Protein AF-A0A840W237-F1 (afdb_monomer_lite)

Radius of gyration: 17.25 Å; chains: 1; bounding box: 39×45×42 Å

Sequence (219 aa):
MRLFAAKRLLLTTDLTVSDIVCGVGYNSVGTFTSRFTRAVGMSPTQYRDPRVAELLVVVSHEYSCLPGTDEMRRARFLKPRAPGPCHTISGTLDLPEEAGASDVLVAVFPEAVPQGSPVAYEVFSATGRAEFSIADVPTGPHVVIAVAVPKSDRTRSGRMFLSSTRHPLRIARGLRTYVHLPLEEVQETDTPLAVTLADPSVTLEGKFSRSACIRQTVA

Organism: NCBI:txid179819

Structure (mmCIF, N/CA/C/O backbone):
data_AF-A0A840W237-F1
#
_entry.id   AF-A0A840W237-F1
#
loop_
_atom_site.group_PDB
_atom_site.id
_atom_site.type_symbol
_atom_site.label_atom_id
_atom_site.label_alt_id
_atom_site.label_comp_id
_atom_site.label_asym_id
_atom_site.label_entity_id
_atom_site.label_seq_id
_atom_site.pdbx_PDB_ins_code
_atom_site.Cartn_x
_atom_site.Cartn_y
_atom_site.Cartn_z
_atom_site.occupancy
_atom_site.B_iso_or_equiv
_atom_site.auth_seq_id
_atom_site.auth_comp_id
_atom_site.auth_asym_id
_atom_site.auth_atom_id
_atom_site.pdbx_PDB_model_num
ATOM 1 N N . MET A 1 1 ? -15.109 6.148 3.382 1.00 68.12 1 MET A N 1
ATOM 2 C CA . MET A 1 1 ? -15.001 7.171 4.451 1.00 68.12 1 MET A CA 1
ATOM 3 C C . MET A 1 1 ? -14.928 6.611 5.878 1.00 68.12 1 MET A C 1
ATOM 5 O O . MET A 1 1 ? -13.931 6.880 6.530 1.00 68.12 1 MET A O 1
ATOM 9 N N . ARG A 1 2 ? -15.881 5.802 6.384 1.00 84.69 2 ARG A N 1
ATOM 10 C CA . ARG A 1 2 ? -15.874 5.356 7.806 1.00 84.69 2 ARG A CA 1
ATOM 11 C C . ARG A 1 2 ? -14.602 4.616 8.261 1.00 84.69 2 ARG A C 1
ATOM 13 O O . ARG A 1 2 ? -14.046 4.952 9.299 1.00 84.69 2 ARG A O 1
ATOM 20 N N . LEU A 1 3 ? -14.127 3.628 7.493 1.00 86.44 3 LEU A N 1
ATOM 21 C CA . LEU A 1 3 ? -12.905 2.882 7.846 1.00 86.44 3 LEU A CA 1
ATOM 22 C C . LEU A 1 3 ? -11.645 3.751 7.787 1.00 86.44 3 LEU A C 1
ATOM 24 O O . LEU A 1 3 ? -10.794 3.635 8.660 1.00 86.44 3 LEU A O 1
ATOM 28 N N . PHE A 1 4 ? -11.549 4.644 6.802 1.00 84.00 4 PHE A N 1
ATOM 29 C CA . PHE A 1 4 ? -10.445 5.597 6.693 1.00 84.00 4 PHE A CA 1
ATOM 30 C C . PHE A 1 4 ? -10.376 6.511 7.927 1.00 84.00 4 PHE A C 1
ATOM 32 O O . PHE A 1 4 ? -9.328 6.620 8.558 1.00 84.00 4 PHE A 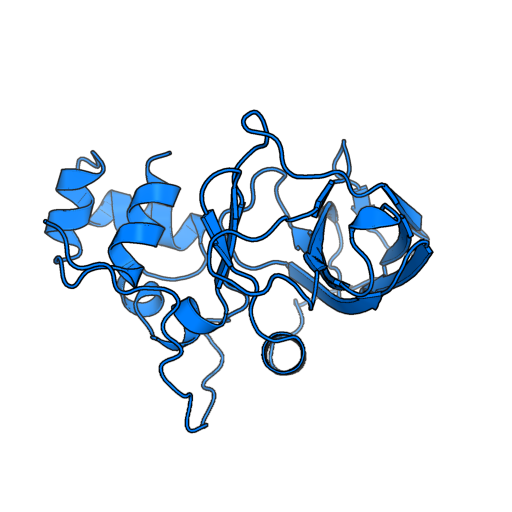O 1
ATOM 39 N N . ALA A 1 5 ? -11.514 7.083 8.338 1.00 85.94 5 ALA A N 1
ATOM 40 C CA . ALA A 1 5 ? -11.599 7.889 9.554 1.00 85.94 5 ALA A CA 1
ATOM 41 C C . ALA A 1 5 ? -11.228 7.083 10.812 1.00 85.94 5 ALA A C 1
ATOM 43 O O . ALA A 1 5 ? -10.480 7.573 11.654 1.00 85.94 5 ALA A O 1
ATOM 44 N N . ALA A 1 6 ? -11.686 5.831 10.917 1.00 91.12 6 ALA A N 1
ATOM 45 C CA . ALA A 1 6 ? -11.348 4.963 12.043 1.00 91.12 6 ALA A CA 1
ATOM 46 C C . ALA A 1 6 ? -9.844 4.648 12.115 1.00 91.12 6 ALA A C 1
ATOM 48 O O . ALA A 1 6 ? -9.262 4.760 13.189 1.00 91.12 6 ALA A O 1
ATOM 49 N N . LYS A 1 7 ? -9.200 4.309 10.986 1.00 90.88 7 LYS A N 1
ATOM 50 C CA . LYS A 1 7 ? -7.741 4.103 10.910 1.00 90.88 7 LYS A CA 1
ATOM 51 C C . LYS A 1 7 ? -6.980 5.331 11.394 1.00 90.88 7 LYS A C 1
ATOM 53 O O . LYS A 1 7 ? -6.057 5.195 12.188 1.00 90.88 7 LYS A O 1
ATOM 58 N N . ARG A 1 8 ? -7.396 6.520 10.945 1.00 87.44 8 ARG A N 1
ATOM 59 C CA . ARG A 1 8 ? -6.808 7.787 11.381 1.00 87.44 8 ARG A CA 1
ATOM 60 C C . ARG A 1 8 ? -6.925 7.942 12.896 1.00 87.44 8 ARG A C 1
ATOM 62 O O . ARG A 1 8 ? -5.905 8.058 13.555 1.00 87.44 8 ARG A O 1
ATOM 69 N N . LEU A 1 9 ? -8.138 7.857 13.449 1.00 89.88 9 LEU A N 1
ATOM 70 C CA . LEU A 1 9 ? -8.371 8.024 14.889 1.00 89.88 9 LEU A CA 1
ATOM 71 C C . LEU A 1 9 ? -7.606 7.004 15.742 1.00 89.88 9 LEU A C 1
ATOM 73 O O . LEU A 1 9 ? -7.095 7.365 16.798 1.00 89.88 9 LEU A O 1
ATOM 77 N N . LEU A 1 10 ? -7.494 5.754 15.281 1.00 91.38 10 LEU A N 1
ATOM 78 C CA . LEU A 1 10 ? -6.724 4.712 15.967 1.00 91.38 10 LEU A CA 1
ATOM 79 C C . LEU A 1 10 ? -5.231 5.037 16.064 1.00 91.38 10 LEU A C 1
ATOM 81 O O . LEU A 1 10 ? -4.592 4.596 17.012 1.00 91.38 10 LEU A O 1
ATOM 85 N N . LEU A 1 11 ? -4.686 5.783 15.104 1.00 88.56 11 LEU A N 1
ATOM 86 C CA . LEU A 1 11 ? -3.267 6.126 15.059 1.00 88.56 11 LEU A CA 1
ATOM 87 C C . LEU A 1 11 ? -2.964 7.521 15.618 1.00 88.56 11 LEU A C 1
ATOM 89 O O . LEU A 1 11 ? -1.847 7.765 16.066 1.00 88.56 11 LEU A O 1
ATOM 93 N N . THR A 1 12 ? -3.929 8.446 15.568 1.00 84.69 12 THR A N 1
ATOM 94 C CA . THR A 1 12 ? -3.742 9.855 15.955 1.00 84.69 12 THR A CA 1
ATOM 95 C C . THR A 1 12 ? -4.212 10.187 17.363 1.00 84.69 12 THR A C 1
ATOM 97 O O . THR A 1 12 ? -3.901 11.273 17.846 1.00 84.69 12 THR A O 1
ATOM 100 N N . THR A 1 13 ? -5.033 9.340 17.990 1.00 88.88 13 THR A N 1
ATOM 101 C CA . THR A 1 13 ? -5.710 9.672 19.254 1.00 88.88 13 THR A CA 1
ATOM 102 C C . THR A 1 13 ? -5.622 8.550 20.278 1.00 88.88 13 THR A C 1
ATOM 104 O O . THR A 1 13 ? -5.502 7.378 19.925 1.00 88.88 13 THR A O 1
ATOM 107 N N . ASP A 1 14 ? -5.804 8.918 21.544 1.00 88.56 14 ASP A N 1
ATOM 108 C CA . ASP A 1 14 ? -5.918 7.982 22.666 1.00 88.56 14 ASP A CA 1
ATOM 109 C C . ASP A 1 14 ? -7.379 7.595 22.983 1.00 88.56 14 ASP A C 1
ATOM 111 O O . ASP A 1 14 ? -7.640 6.955 24.002 1.00 88.56 14 ASP A O 1
ATOM 115 N N . LEU A 1 15 ? -8.344 7.959 22.120 1.00 91.62 15 LEU A N 1
ATOM 116 C CA . LEU A 1 15 ? -9.765 7.611 22.288 1.00 91.62 15 LEU A CA 1
ATOM 117 C C . LEU A 1 15 ? -9.930 6.107 22.503 1.00 91.62 15 LEU A C 1
ATOM 119 O O . LEU A 1 15 ? -9.142 5.323 21.978 1.00 91.62 15 LEU A O 1
ATOM 123 N N . THR A 1 16 ? -10.950 5.643 23.224 1.00 92.31 16 THR A N 1
ATOM 124 C CA . THR A 1 16 ? -11.181 4.192 23.314 1.00 92.31 16 THR A CA 1
ATOM 125 C C . THR A 1 16 ? -11.715 3.651 21.985 1.00 92.31 16 THR A C 1
ATOM 127 O O . THR A 1 16 ? -12.242 4.393 21.155 1.00 92.31 16 THR A O 1
ATOM 130 N N . VAL A 1 17 ? -11.588 2.340 21.742 1.00 90.25 17 VAL A N 1
ATOM 131 C CA . VAL A 1 17 ? -12.181 1.725 20.536 1.00 90.25 17 VAL A CA 1
ATOM 132 C C . VAL A 1 17 ? -13.693 1.974 20.498 1.00 90.25 17 VAL A C 1
ATOM 134 O O . VAL A 1 17 ? -14.231 2.245 19.429 1.00 90.25 17 VAL A O 1
ATOM 137 N N . SER A 1 18 ? -14.363 1.957 21.652 1.00 91.44 18 SER A N 1
ATOM 138 C CA . SER A 1 18 ? -15.790 2.270 21.773 1.00 91.44 18 SER A CA 1
ATOM 139 C C . SER A 1 18 ? -16.114 3.708 21.357 1.00 91.44 18 SER A C 1
ATOM 141 O O . SER A 1 18 ? -17.044 3.909 20.579 1.00 91.44 18 SER A O 1
ATOM 143 N N . ASP A 1 19 ? -15.321 4.694 21.788 1.00 92.19 19 ASP A N 1
ATOM 144 C CA . ASP A 1 19 ? -15.537 6.102 21.414 1.00 92.19 19 ASP A CA 1
ATOM 145 C C . ASP A 1 19 ? -15.348 6.319 19.911 1.00 92.19 19 ASP A C 1
ATOM 147 O O . ASP A 1 19 ? -16.139 7.009 19.266 1.00 92.19 19 ASP A O 1
ATOM 151 N N . ILE A 1 20 ? -14.334 5.673 19.324 1.00 92.50 20 ILE A N 1
ATOM 152 C CA . ILE A 1 20 ? -14.093 5.712 17.876 1.00 92.50 20 ILE A CA 1
ATOM 153 C C . ILE A 1 20 ? -15.280 5.109 17.122 1.00 92.50 20 ILE A C 1
ATOM 155 O O . ILE A 1 20 ? -15.747 5.699 16.150 1.00 92.50 20 ILE A O 1
ATOM 159 N N . VAL A 1 21 ? -15.789 3.956 17.565 1.00 91.94 21 VAL A N 1
ATOM 160 C CA . VAL A 1 21 ? -16.955 3.275 16.972 1.00 91.94 21 VAL A CA 1
ATOM 161 C C . VAL A 1 21 ? -18.173 4.194 16.938 1.00 91.94 21 VAL A C 1
ATOM 163 O O . VAL A 1 21 ? -18.803 4.317 15.882 1.00 91.94 21 VAL A O 1
ATOM 166 N N . CYS A 1 22 ? -18.459 4.876 18.051 1.00 88.38 22 CYS A N 1
ATOM 167 C CA . CYS A 1 22 ? -19.529 5.866 18.138 1.00 88.38 22 CYS A CA 1
ATOM 168 C C . CYS A 1 22 ? -19.278 7.050 17.191 1.00 88.38 22 CYS A C 1
ATOM 170 O O . CYS A 1 22 ? -20.160 7.412 16.414 1.00 88.38 22 CYS A O 1
ATOM 172 N N . GLY A 1 23 ? -18.063 7.607 17.191 1.00 88.19 23 GLY A N 1
ATOM 173 C CA . GLY A 1 23 ? -17.704 8.776 16.381 1.00 88.19 23 GLY A CA 1
ATOM 174 C C . GLY A 1 23 ? -17.705 8.533 14.868 1.00 88.19 23 GLY A C 1
ATOM 175 O O . GLY A 1 23 ? -18.012 9.442 14.101 1.00 88.19 23 GLY A O 1
ATOM 176 N N . VAL A 1 24 ? -17.402 7.313 14.408 1.00 91.06 24 VAL A N 1
ATOM 177 C CA . VAL A 1 24 ? -17.407 6.964 12.971 1.00 91.06 24 VAL A CA 1
ATOM 178 C C . VAL A 1 24 ? -18.729 6.347 12.486 1.00 91.06 24 VAL A C 1
ATOM 180 O O . VAL A 1 24 ? -18.862 6.020 11.300 1.00 91.06 24 VAL A O 1
ATOM 183 N N . GLY A 1 25 ? -19.717 6.203 13.377 1.00 89.12 25 GLY A N 1
ATOM 184 C CA . GLY A 1 25 ? -21.085 5.797 13.046 1.00 89.12 25 GLY A CA 1
ATOM 185 C C . GLY A 1 25 ? -21.284 4.292 12.845 1.00 89.12 25 GLY A C 1
ATOM 186 O O . GLY A 1 25 ? -21.996 3.891 11.921 1.00 89.12 25 GLY A O 1
ATOM 187 N N . TYR A 1 26 ? -20.639 3.452 13.662 1.00 87.75 26 TYR A N 1
ATOM 188 C CA . TYR A 1 26 ? -20.942 2.018 13.751 1.00 87.75 26 TYR A CA 1
ATOM 189 C C . TYR A 1 26 ? -21.884 1.731 14.927 1.00 87.75 26 TYR A C 1
ATOM 191 O O . TYR A 1 26 ? -21.725 2.279 16.009 1.00 87.75 26 TYR A O 1
ATOM 199 N N . ASN A 1 27 ? -22.824 0.800 14.737 1.00 84.31 27 ASN A N 1
ATOM 200 C CA . ASN A 1 27 ? -23.856 0.488 15.739 1.00 84.31 27 ASN A CA 1
ATOM 201 C C . ASN A 1 27 ? -23.375 -0.428 16.880 1.00 84.31 27 ASN A C 1
ATOM 203 O O . ASN A 1 27 ? -24.084 -0.611 17.863 1.00 84.31 27 ASN A O 1
ATOM 207 N N . SER A 1 28 ? -22.215 -1.075 16.738 1.00 89.94 28 SER A N 1
ATOM 208 C CA . SER A 1 28 ? -21.626 -1.903 17.796 1.00 89.94 28 SER A CA 1
ATOM 209 C C . SER A 1 28 ? -20.127 -2.109 17.595 1.00 89.94 28 SER A C 1
ATOM 211 O O . SER A 1 28 ? -19.639 -2.189 16.462 1.00 89.94 28 SER A O 1
ATOM 213 N N . VAL A 1 29 ? -19.409 -2.284 18.710 1.00 92.19 29 VAL A N 1
ATOM 214 C CA . VAL A 1 29 ? -17.969 -2.584 18.717 1.00 92.19 29 VAL A CA 1
ATOM 215 C C . VAL A 1 29 ? -17.680 -3.921 18.040 1.00 92.19 29 VAL A C 1
ATOM 217 O O . VAL A 1 29 ? -16.768 -4.003 17.229 1.00 92.19 29 VAL A O 1
ATOM 220 N N . GLY A 1 30 ? -18.481 -4.961 18.299 1.00 92.12 30 GLY A N 1
ATOM 221 C CA . GLY A 1 30 ? -18.277 -6.281 17.691 1.00 92.12 30 GLY A CA 1
ATOM 222 C C . GLY A 1 30 ? -18.365 -6.253 16.161 1.00 92.12 30 GLY A C 1
ATOM 223 O O . GLY A 1 30 ? -17.497 -6.798 15.477 1.00 92.12 30 GLY A O 1
ATOM 224 N N . THR A 1 31 ? -19.363 -5.549 15.612 1.00 90.38 31 THR A N 1
ATOM 225 C CA . THR A 1 31 ? -19.515 -5.398 14.153 1.00 90.38 31 THR A CA 1
ATOM 226 C C . THR A 1 31 ? -18.367 -4.592 13.557 1.00 90.38 31 THR A C 1
ATOM 228 O O . THR A 1 31 ? -17.832 -4.968 12.511 1.00 90.38 31 THR A O 1
ATOM 231 N N . PHE A 1 32 ? -17.971 -3.503 14.222 1.00 93.94 32 PHE A N 1
ATOM 232 C CA . PHE A 1 32 ? -16.819 -2.711 13.809 1.00 93.94 32 PHE A CA 1
ATOM 233 C C . PHE A 1 32 ? -15.541 -3.546 13.802 1.00 93.94 32 PHE A C 1
ATOM 235 O O . PHE A 1 32 ? -14.896 -3.624 12.766 1.00 93.94 32 PHE A O 1
ATOM 242 N N . THR A 1 33 ? -15.205 -4.208 14.910 1.00 93.88 33 THR A N 1
ATOM 243 C CA . THR A 1 33 ? -13.987 -5.014 15.041 1.00 93.88 33 THR A CA 1
ATOM 244 C C . THR A 1 33 ? -13.943 -6.104 13.982 1.00 93.88 33 THR A C 1
ATOM 246 O O . THR A 1 33 ? -12.941 -6.228 13.291 1.00 93.88 33 THR A O 1
ATOM 249 N N . SER A 1 34 ? -15.037 -6.844 13.773 1.00 92.75 34 SER A N 1
ATOM 250 C CA . SER A 1 34 ? -15.091 -7.877 12.733 1.00 92.75 34 SER A CA 1
ATOM 251 C C . SER A 1 34 ? -14.851 -7.301 11.331 1.00 92.75 34 SER A C 1
ATOM 253 O O . SER A 1 34 ? -14.013 -7.814 10.585 1.00 92.75 34 SER A O 1
ATOM 255 N N . ARG A 1 35 ? -15.528 -6.199 10.970 1.00 92.75 35 ARG A N 1
ATOM 256 C CA . ARG A 1 35 ? -15.339 -5.557 9.659 1.00 92.75 35 ARG A CA 1
ATOM 257 C C . ARG A 1 35 ? -13.956 -4.935 9.496 1.00 92.75 35 ARG A C 1
ATOM 259 O O . ARG A 1 35 ? -13.374 -5.061 8.424 1.00 92.75 35 ARG A O 1
ATOM 266 N N . PHE A 1 36 ? -13.445 -4.278 10.531 1.00 93.19 36 PHE A N 1
ATOM 267 C CA . PHE A 1 36 ? -12.130 -3.652 10.535 1.00 93.19 36 PHE A CA 1
ATOM 268 C C . PHE A 1 36 ? -11.046 -4.713 10.367 1.00 93.19 36 PHE A C 1
ATOM 270 O O . PHE A 1 36 ? -10.267 -4.627 9.426 1.00 93.19 36 PHE A O 1
ATOM 277 N N . THR A 1 37 ? -11.060 -5.766 11.189 1.00 93.06 37 THR A N 1
ATOM 278 C CA . THR A 1 37 ? -10.092 -6.863 11.087 1.00 93.06 37 THR A CA 1
ATOM 279 C C . THR A 1 37 ? -10.148 -7.535 9.724 1.00 93.06 37 THR A C 1
ATOM 281 O O . THR A 1 37 ? -9.104 -7.780 9.131 1.00 93.06 37 THR A O 1
ATOM 284 N N . ARG A 1 38 ? -11.346 -7.786 9.180 1.00 91.06 38 ARG A N 1
ATOM 285 C CA . ARG A 1 38 ? -11.484 -8.388 7.848 1.00 91.06 38 ARG A CA 1
ATOM 286 C C . ARG A 1 38 ? -10.910 -7.504 6.739 1.00 91.06 38 ARG A C 1
ATOM 288 O O . ARG A 1 38 ? -10.294 -8.028 5.823 1.00 91.06 38 ARG A O 1
ATOM 295 N N . ALA A 1 39 ? -11.149 -6.196 6.798 1.00 89.69 39 ALA A N 1
ATOM 296 C CA . ALA A 1 39 ? -10.724 -5.269 5.753 1.00 89.69 39 ALA A CA 1
ATOM 297 C C . ALA A 1 39 ? -9.232 -4.910 5.853 1.00 89.69 39 ALA A C 1
ATOM 299 O O . ALA A 1 39 ? -8.563 -4.746 4.840 1.00 89.69 39 ALA A O 1
ATOM 300 N N . VAL A 1 40 ? -8.713 -4.763 7.073 1.00 90.31 40 VAL A N 1
ATOM 301 C CA . VAL A 1 40 ? -7.355 -4.262 7.334 1.00 90.31 40 VAL A CA 1
ATOM 302 C C . VAL A 1 40 ? -6.350 -5.395 7.551 1.00 90.31 40 VAL A C 1
ATOM 304 O O . VAL A 1 40 ? -5.157 -5.210 7.328 1.00 90.31 40 VAL A O 1
ATOM 307 N N . GLY A 1 41 ? -6.820 -6.572 7.971 1.00 89.38 41 GLY A N 1
ATOM 308 C CA . GLY A 1 41 ? -5.984 -7.711 8.362 1.00 89.38 41 GLY A CA 1
ATOM 309 C C . GLY A 1 41 ? -5.475 -7.645 9.807 1.00 89.38 41 GLY A C 1
ATOM 310 O O . GLY A 1 41 ? -4.785 -8.556 10.249 1.00 89.38 41 GLY A O 1
ATOM 311 N N . MET A 1 42 ? -5.822 -6.595 10.559 1.00 91.38 42 MET A N 1
ATOM 312 C CA . MET A 1 42 ? -5.403 -6.372 11.947 1.00 91.38 42 MET A CA 1
ATOM 313 C C . MET A 1 42 ? -6.597 -5.962 12.804 1.00 91.38 42 MET A C 1
ATOM 315 O O . MET A 1 42 ? -7.456 -5.210 12.345 1.00 91.38 42 MET A O 1
ATOM 319 N N . SER A 1 43 ? -6.638 -6.395 14.065 1.00 92.44 43 SER A N 1
ATOM 320 C CA . SER A 1 43 ? -7.620 -5.866 15.019 1.00 92.44 43 SER A CA 1
ATOM 321 C C . SER A 1 43 ? -7.386 -4.375 15.304 1.00 92.44 43 SER A C 1
ATOM 323 O O . SER A 1 43 ? -6.249 -3.910 15.196 1.00 92.44 43 SER A O 1
ATOM 325 N N . PRO A 1 44 ? -8.413 -3.615 15.734 1.00 92.50 44 PRO A N 1
ATOM 326 C CA . PRO A 1 44 ? -8.242 -2.212 16.116 1.00 92.50 44 PRO A CA 1
ATOM 327 C C . PRO A 1 44 ? -7.136 -1.998 17.157 1.00 92.50 44 PRO A C 1
ATOM 329 O O . PRO A 1 44 ? -6.404 -1.020 17.072 1.00 92.50 44 PRO A O 1
ATOM 332 N N . THR A 1 45 ? -6.983 -2.927 18.106 1.00 90.69 45 THR A N 1
ATOM 333 C CA . THR A 1 45 ? -5.933 -2.879 19.133 1.00 90.69 45 THR A CA 1
ATOM 334 C C . THR A 1 45 ? -4.542 -3.091 18.539 1.00 90.69 45 THR A C 1
ATOM 336 O O . THR A 1 45 ? -3.644 -2.312 18.834 1.00 90.69 45 THR A O 1
ATOM 339 N N . GLN A 1 46 ? -4.361 -4.094 17.670 1.00 91.44 46 GLN A N 1
ATOM 340 C CA . GLN A 1 46 ? -3.090 -4.298 16.956 1.00 91.44 46 GLN A CA 1
ATOM 341 C C . GLN A 1 46 ? -2.750 -3.103 16.063 1.00 91.44 46 GLN A C 1
ATOM 343 O O . GLN A 1 46 ? -1.593 -2.720 15.959 1.00 91.44 46 GLN A O 1
ATOM 348 N N . TYR A 1 47 ? -3.763 -2.480 15.461 1.00 90.88 47 TYR A N 1
ATOM 349 C CA . TYR A 1 47 ? -3.579 -1.316 14.602 1.00 90.88 47 TYR A CA 1
ATOM 350 C C . TYR A 1 47 ? -3.061 -0.081 15.358 1.00 90.88 47 TYR A C 1
ATOM 352 O O . TYR A 1 47 ? -2.549 0.826 14.720 1.00 90.88 47 TYR A O 1
ATOM 360 N N . ARG A 1 48 ? -3.154 -0.032 16.697 1.00 90.38 48 ARG A N 1
ATOM 361 C CA . ARG A 1 48 ? -2.555 1.044 17.514 1.00 90.38 48 ARG A CA 1
ATOM 362 C C . ARG A 1 48 ? -1.058 0.898 17.738 1.00 90.38 48 ARG A C 1
ATOM 364 O O . ARG A 1 48 ? -0.451 1.785 18.334 1.00 90.38 48 ARG A O 1
ATOM 371 N N . ASP A 1 49 ? -0.471 -0.227 17.347 1.00 89.06 49 ASP A N 1
ATOM 372 C CA . ASP A 1 49 ? 0.956 -0.442 17.524 1.00 89.06 49 ASP A CA 1
ATOM 373 C C . ASP A 1 49 ? 1.741 0.685 16.817 1.00 89.06 49 ASP A C 1
ATOM 375 O O . ASP A 1 49 ? 1.477 0.959 15.643 1.00 89.06 49 ASP A O 1
ATOM 379 N N . PRO A 1 50 ? 2.700 1.351 17.489 1.00 85.69 50 PRO A N 1
ATOM 380 C CA . PRO A 1 50 ? 3.489 2.427 16.888 1.00 85.69 50 PRO A CA 1
ATOM 381 C C . PRO A 1 50 ? 4.136 2.055 15.546 1.00 85.69 50 PRO A C 1
ATOM 383 O O . PRO A 1 50 ? 4.242 2.903 14.663 1.00 85.69 50 PRO A O 1
ATOM 386 N N . ARG A 1 51 ? 4.479 0.777 15.344 1.00 84.19 51 ARG A N 1
ATOM 387 C CA . ARG A 1 51 ? 5.049 0.270 14.086 1.00 84.19 51 ARG A CA 1
ATOM 388 C C . ARG A 1 51 ? 4.089 0.416 12.906 1.00 84.19 51 ARG A C 1
ATOM 390 O O . ARG A 1 51 ? 4.523 0.583 11.770 1.00 84.19 51 ARG A O 1
ATOM 397 N N . VAL A 1 52 ? 2.779 0.359 13.159 1.00 88.50 52 VAL A N 1
ATOM 398 C CA . VAL A 1 52 ? 1.751 0.560 12.127 1.00 88.50 52 VAL A CA 1
ATOM 399 C C . VAL A 1 52 ? 1.767 2.002 11.641 1.00 88.50 52 VAL A C 1
ATOM 401 O O . VAL A 1 52 ? 1.661 2.217 10.436 1.00 88.50 52 VAL A O 1
ATOM 404 N N . ALA A 1 53 ? 1.927 2.968 12.553 1.00 86.00 53 ALA A N 1
ATOM 405 C CA . ALA A 1 53 ? 2.043 4.386 12.219 1.00 86.00 53 ALA A CA 1
ATOM 406 C C . ALA A 1 53 ? 3.321 4.688 11.424 1.00 86.00 53 ALA A C 1
ATOM 408 O O . ALA A 1 53 ? 3.282 5.477 10.485 1.00 86.00 53 ALA A O 1
ATOM 409 N N . GLU A 1 54 ? 4.437 4.052 11.783 1.00 86.00 54 GLU A N 1
ATOM 410 C CA . GLU A 1 54 ? 5.725 4.220 11.099 1.00 86.00 54 GLU A CA 1
ATOM 411 C C . GLU A 1 54 ? 5.720 3.634 9.687 1.00 86.00 54 GLU A C 1
ATOM 413 O O . GLU A 1 54 ? 6.310 4.206 8.780 1.00 86.00 54 GLU A O 1
ATOM 418 N N . LEU A 1 55 ? 5.010 2.523 9.480 1.00 90.56 55 LEU A N 1
ATOM 419 C CA . LEU A 1 55 ? 4.875 1.858 8.182 1.00 90.56 55 LEU A CA 1
ATOM 420 C C . LEU A 1 55 ? 3.577 2.227 7.449 1.00 90.56 55 LEU A C 1
ATOM 422 O O . LEU A 1 55 ? 3.124 1.485 6.569 1.00 90.56 55 LEU A O 1
ATOM 426 N N . LEU A 1 56 ? 2.949 3.344 7.820 1.00 89.81 56 LEU A N 1
ATOM 427 C CA . LEU A 1 56 ? 1.718 3.805 7.196 1.00 89.81 56 LEU A CA 1
ATOM 428 C C . LEU A 1 56 ? 2.018 4.516 5.875 1.00 89.81 56 LEU A C 1
ATOM 430 O O . LEU A 1 56 ? 2.788 5.469 5.826 1.00 89.81 56 LEU A O 1
ATOM 434 N N . VAL A 1 57 ? 1.345 4.079 4.818 1.00 91.00 57 VAL A N 1
ATOM 435 C CA . VAL A 1 57 ? 1.302 4.750 3.522 1.00 91.00 57 VAL A CA 1
ATOM 436 C C . VAL A 1 57 ? -0.044 5.450 3.413 1.00 91.00 57 VAL A C 1
ATOM 438 O O . VAL A 1 57 ? -1.087 4.790 3.364 1.00 91.00 57 VAL A O 1
ATOM 441 N N . VAL A 1 58 ? -0.018 6.780 3.388 1.00 87.38 58 VAL A N 1
ATOM 442 C CA . VAL A 1 58 ? -1.193 7.631 3.184 1.00 87.38 58 VAL A CA 1
ATOM 443 C C . VAL A 1 58 ? -0.979 8.474 1.943 1.00 87.38 58 VAL A C 1
ATOM 445 O O . VAL A 1 58 ? 0.022 9.179 1.846 1.00 87.38 58 VAL A O 1
ATOM 448 N N . VAL A 1 59 ? -1.935 8.411 1.023 1.00 85.69 59 VAL A N 1
ATOM 449 C CA . VAL A 1 59 ? -1.961 9.228 -0.188 1.00 85.69 59 VAL A CA 1
ATOM 450 C C . VAL A 1 59 ? -3.351 9.826 -0.326 1.00 85.69 59 VAL A C 1
ATOM 452 O O . VAL A 1 59 ? -4.342 9.109 -0.463 1.00 85.69 59 VAL A O 1
ATOM 455 N N . SER A 1 60 ? -3.417 11.145 -0.248 1.00 82.19 60 SER A N 1
ATOM 456 C CA . SER A 1 60 ? -4.595 11.961 -0.520 1.00 82.19 60 SER A CA 1
ATOM 457 C C . SER A 1 60 ? -4.132 13.372 -0.866 1.00 82.19 60 SER A C 1
ATOM 459 O O . SER A 1 60 ? -2.995 13.730 -0.568 1.00 82.19 60 SER A O 1
ATOM 461 N N . HIS A 1 61 ? -5.021 14.172 -1.445 1.00 77.75 61 HIS A N 1
ATOM 462 C CA . HIS A 1 61 ? -4.732 15.568 -1.766 1.00 77.75 61 HIS A CA 1
ATOM 463 C C . HIS A 1 61 ? -4.321 16.406 -0.535 1.00 77.75 61 HIS A C 1
ATOM 465 O O . HIS A 1 61 ? -3.473 17.282 -0.636 1.00 77.75 61 HIS A O 1
ATOM 471 N N . GLU A 1 62 ? -4.886 16.123 0.644 1.00 73.94 62 GLU A N 1
ATOM 472 C CA . GLU A 1 62 ? -4.638 16.905 1.870 1.00 73.94 62 GLU A CA 1
ATOM 473 C C . GLU A 1 62 ? -3.557 16.308 2.782 1.00 73.94 62 GLU A C 1
ATOM 475 O O . GLU A 1 62 ? -2.948 17.011 3.587 1.00 73.94 62 GLU A O 1
ATOM 480 N N . TYR A 1 63 ? -3.353 14.992 2.705 1.00 73.75 63 TYR A N 1
ATOM 481 C CA . TYR A 1 63 ? -2.472 14.258 3.607 1.00 73.75 63 TYR A CA 1
ATOM 482 C C . TYR A 1 63 ? -1.654 13.237 2.849 1.00 73.75 63 TYR A C 1
ATOM 484 O O . TYR A 1 63 ? -2.187 12.407 2.105 1.00 73.75 63 TYR A O 1
ATOM 492 N N . SER A 1 64 ? -0.361 13.255 3.127 1.00 77.75 64 SER A N 1
ATOM 493 C CA . SER A 1 64 ? 0.602 12.458 2.406 1.00 77.75 64 SER A CA 1
ATOM 494 C C . SER A 1 64 ? 1.684 11.982 3.397 1.00 77.75 64 SER A C 1
ATOM 496 O O . SER A 1 64 ? 2.242 12.762 4.168 1.00 77.75 64 SER A O 1
ATOM 498 N N . CYS A 1 65 ? 1.911 10.667 3.486 1.00 79.94 65 CYS A N 1
ATOM 499 C CA . CYS A 1 65 ? 2.947 10.066 4.341 1.00 79.94 65 CYS A CA 1
ATOM 500 C C . CYS A 1 65 ? 3.417 8.774 3.659 1.00 79.94 65 CYS A C 1
ATOM 502 O O . CYS A 1 65 ? 2.616 7.874 3.406 1.00 79.94 65 CYS A O 1
ATOM 504 N N . LEU A 1 66 ? 4.707 8.699 3.329 1.00 87.06 66 LEU A N 1
ATOM 505 C CA . LEU A 1 66 ? 5.367 7.479 2.869 1.00 87.06 66 LEU A CA 1
ATOM 506 C C . LEU A 1 66 ? 6.527 7.184 3.831 1.00 87.06 66 LEU A C 1
ATOM 508 O O . LEU A 1 66 ? 7.327 8.094 4.077 1.00 87.06 66 LEU A O 1
ATOM 512 N N . PRO A 1 67 ? 6.645 5.956 4.366 1.00 88.00 67 PRO A N 1
ATOM 513 C CA . PRO A 1 67 ? 7.745 5.598 5.255 1.00 88.00 67 PRO A CA 1
ATOM 514 C C . PRO A 1 67 ? 9.114 5.726 4.573 1.00 88.00 67 PRO A C 1
ATOM 516 O O . PRO A 1 67 ? 9.218 5.842 3.348 1.00 88.00 67 PRO A O 1
ATOM 519 N N . GLY A 1 68 ? 10.196 5.674 5.351 1.00 86.44 68 GLY A N 1
ATOM 520 C CA . GLY A 1 68 ? 11.540 5.676 4.779 1.00 86.44 68 GLY A CA 1
ATOM 521 C C . GLY A 1 68 ? 11.777 4.449 3.890 1.00 86.44 68 GLY A C 1
ATOM 522 O O . GLY A 1 68 ? 11.359 3.340 4.223 1.00 86.44 68 GLY A O 1
ATOM 523 N N . THR A 1 69 ? 12.499 4.614 2.777 1.00 89.25 69 THR A N 1
ATOM 524 C CA . THR A 1 69 ? 12.807 3.514 1.841 1.00 89.25 69 THR A CA 1
ATOM 525 C C . THR A 1 69 ? 13.419 2.299 2.542 1.00 89.25 69 THR A C 1
ATOM 527 O O . THR A 1 69 ? 13.018 1.167 2.271 1.00 89.25 69 THR A O 1
ATOM 530 N N . ASP A 1 70 ? 14.327 2.514 3.495 1.00 89.19 70 ASP A N 1
ATOM 531 C CA . ASP A 1 70 ? 14.954 1.430 4.258 1.00 89.19 70 ASP A CA 1
ATOM 532 C C . ASP A 1 70 ? 13.974 0.716 5.197 1.00 89.19 70 ASP A C 1
ATOM 534 O O . ASP A 1 70 ? 14.027 -0.507 5.328 1.00 89.19 70 ASP A O 1
ATOM 538 N N . GLU A 1 71 ? 13.053 1.448 5.824 1.00 89.56 71 GLU A N 1
ATOM 539 C CA . GLU A 1 71 ? 12.019 0.885 6.702 1.00 89.56 71 GLU A CA 1
ATOM 540 C C . GLU A 1 71 ? 11.051 0.019 5.896 1.00 89.56 71 GLU A C 1
ATOM 542 O O . GLU A 1 71 ? 10.795 -1.130 6.263 1.00 89.56 71 GLU A O 1
ATOM 547 N N . MET A 1 72 ? 10.592 0.518 4.743 1.00 92.00 72 MET A N 1
ATOM 548 C CA . MET A 1 72 ? 9.718 -0.245 3.854 1.00 92.00 72 MET A CA 1
ATOM 549 C C . MET A 1 72 ? 10.414 -1.493 3.301 1.00 92.00 72 MET A C 1
ATOM 551 O O . MET A 1 72 ? 9.793 -2.557 3.228 1.00 92.00 72 MET A O 1
ATOM 555 N N . ARG A 1 73 ? 11.702 -1.395 2.935 1.00 93.06 73 ARG A N 1
ATOM 556 C CA . ARG A 1 73 ? 12.504 -2.551 2.502 1.00 93.06 73 ARG A CA 1
ATOM 557 C C . ARG A 1 73 ? 12.627 -3.586 3.616 1.00 93.06 73 ARG A C 1
ATOM 559 O O . ARG A 1 73 ? 12.396 -4.763 3.360 1.00 93.06 73 ARG A O 1
ATOM 566 N N . ARG A 1 74 ? 12.937 -3.172 4.848 1.00 91.25 74 ARG A N 1
ATOM 567 C CA 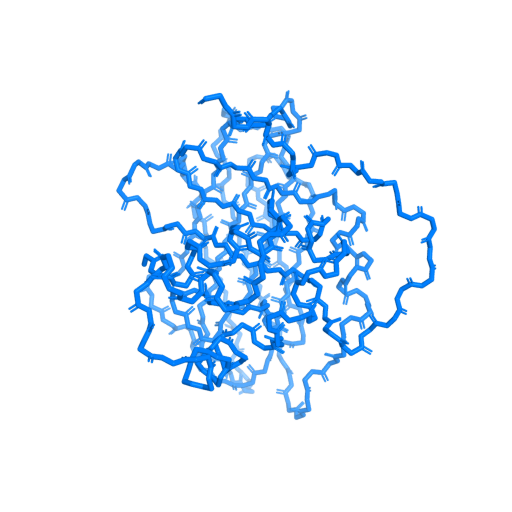. ARG A 1 74 ? 13.002 -4.081 6.008 1.00 91.25 74 ARG A CA 1
ATOM 568 C C . ARG A 1 74 ? 11.664 -4.771 6.261 1.00 91.25 74 ARG A C 1
ATOM 570 O O . ARG A 1 74 ? 11.641 -5.989 6.405 1.00 91.25 74 ARG A O 1
ATOM 577 N N . ALA A 1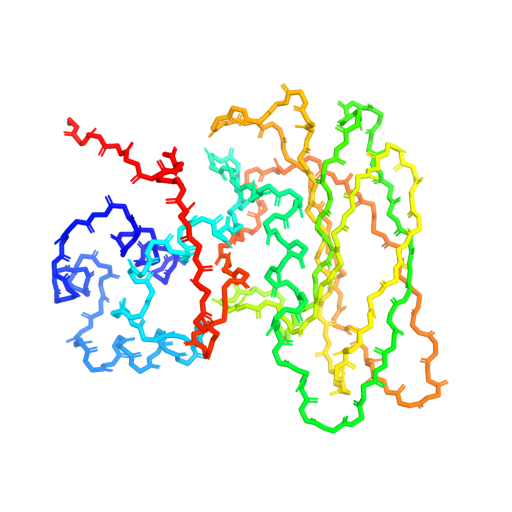 75 ? 10.562 -4.020 6.252 1.00 90.38 75 ALA A N 1
ATOM 578 C CA . ALA A 1 75 ? 9.221 -4.580 6.404 1.00 90.38 75 ALA A CA 1
ATOM 579 C C . ALA A 1 75 ? 8.909 -5.620 5.314 1.00 90.38 75 ALA A C 1
ATOM 581 O O . ALA A 1 75 ? 8.339 -6.669 5.607 1.00 90.38 75 ALA A O 1
ATOM 582 N N . ARG A 1 76 ? 9.372 -5.385 4.079 1.00 92.19 76 ARG A N 1
ATOM 583 C CA . ARG A 1 76 ? 9.185 -6.309 2.954 1.00 92.19 76 ARG A CA 1
ATOM 584 C C . ARG A 1 76 ? 9.929 -7.616 3.184 1.00 92.19 76 ARG A C 1
ATOM 586 O O . ARG A 1 76 ? 9.350 -8.676 2.991 1.00 92.19 76 ARG A O 1
ATOM 593 N N . PHE A 1 77 ? 11.198 -7.537 3.592 1.00 87.81 77 PHE A N 1
ATOM 594 C CA . PHE A 1 77 ? 12.031 -8.717 3.845 1.00 87.81 77 PHE A CA 1
ATOM 595 C C . PHE A 1 77 ? 11.465 -9.621 4.941 1.00 87.81 77 PHE A C 1
ATOM 597 O O . PHE A 1 77 ? 11.705 -10.824 4.923 1.00 87.81 77 PHE A O 1
ATOM 604 N N . LEU A 1 78 ? 10.726 -9.048 5.889 1.00 86.88 78 LEU A N 1
ATOM 605 C CA . LEU A 1 78 ? 10.128 -9.786 6.997 1.00 86.88 78 LEU A CA 1
ATOM 606 C C . LEU A 1 78 ? 8.715 -10.280 6.706 1.00 86.88 78 LEU A C 1
ATOM 608 O O . LEU A 1 78 ? 8.193 -11.094 7.468 1.00 86.88 78 LEU A O 1
ATOM 612 N N . LYS A 1 79 ? 8.087 -9.795 5.631 1.00 84.88 79 LYS A N 1
ATOM 613 C CA . LYS A 1 79 ? 6.738 -10.201 5.260 1.00 84.88 79 LYS A CA 1
ATOM 614 C C . LYS A 1 79 ? 6.739 -11.701 4.936 1.00 84.88 79 LYS A C 1
ATOM 616 O O . LYS A 1 79 ? 7.478 -12.128 4.045 1.00 84.88 79 LYS A O 1
ATOM 621 N N . PRO A 1 80 ? 5.909 -12.512 5.609 1.00 82.12 80 PRO A N 1
ATOM 622 C CA . PRO A 1 80 ? 5.780 -13.917 5.268 1.00 82.12 80 PRO A CA 1
ATOM 623 C C . PRO A 1 80 ? 5.288 -14.076 3.831 1.00 82.12 80 PRO A C 1
ATOM 625 O O . PRO A 1 80 ? 4.361 -13.394 3.386 1.00 82.12 80 PRO A O 1
ATOM 628 N N . ARG A 1 81 ? 5.893 -15.012 3.102 1.00 80.69 81 ARG A N 1
ATOM 629 C CA . ARG A 1 81 ? 5.446 -15.344 1.753 1.00 80.69 81 ARG A CA 1
ATOM 630 C C . ARG A 1 81 ? 4.065 -15.995 1.807 1.00 80.69 81 ARG A C 1
ATOM 632 O O . ARG A 1 81 ? 3.820 -16.887 2.620 1.00 80.69 81 ARG A O 1
ATOM 639 N N . ALA A 1 82 ? 3.182 -15.582 0.899 1.00 79.75 82 ALA A N 1
ATOM 640 C CA . ALA A 1 82 ? 1.875 -16.206 0.756 1.00 79.75 82 ALA A CA 1
ATOM 641 C C . ALA A 1 82 ? 2.022 -17.705 0.410 1.00 79.75 82 ALA A C 1
ATOM 643 O O . ALA A 1 82 ? 2.850 -18.061 -0.435 1.00 79.75 82 ALA A O 1
ATOM 644 N N . PRO A 1 83 ? 1.227 -18.597 1.025 1.00 80.69 83 PRO A N 1
ATOM 645 C CA . PRO A 1 83 ? 1.250 -20.010 0.679 1.00 80.69 83 PRO A CA 1
ATOM 646 C C . PRO A 1 83 ? 0.753 -20.234 -0.758 1.00 80.69 83 PRO A C 1
ATOM 648 O O . PRO A 1 83 ? -0.213 -19.615 -1.203 1.00 80.69 83 PRO A O 1
ATOM 651 N N . GLY A 1 84 ? 1.394 -21.162 -1.473 1.00 86.06 84 GLY A N 1
ATOM 652 C CA . GLY A 1 84 ? 1.020 -21.562 -2.833 1.00 86.06 84 GLY A CA 1
ATOM 653 C C . GLY A 1 84 ? 1.923 -21.000 -3.944 1.00 86.06 84 GLY A C 1
ATOM 654 O O . GLY A 1 84 ? 3.006 -20.476 -3.676 1.00 86.06 84 GLY A O 1
ATOM 655 N N . PRO A 1 85 ? 1.524 -21.160 -5.221 1.00 87.50 85 PRO A N 1
ATOM 656 C CA . PRO A 1 85 ? 2.299 -20.678 -6.360 1.00 87.50 85 PRO A CA 1
ATOM 657 C C . PRO A 1 85 ? 2.360 -19.148 -6.395 1.00 87.50 85 PRO A C 1
ATOM 659 O O . PRO A 1 85 ? 1.321 -18.484 -6.467 1.00 87.50 85 PRO A O 1
ATOM 662 N N . CYS A 1 86 ? 3.581 -18.613 -6.424 1.00 89.06 86 CYS A N 1
ATOM 663 C CA . CYS A 1 86 ? 3.834 -17.186 -6.591 1.00 89.06 86 CYS A CA 1
ATOM 664 C C . CYS A 1 86 ? 4.529 -16.906 -7.922 1.00 89.06 86 CYS A C 1
ATOM 666 O O . CYS A 1 86 ? 5.256 -17.753 -8.445 1.00 89.06 86 CYS A O 1
ATOM 668 N N . HIS A 1 87 ? 4.319 -15.698 -8.429 1.00 93.31 87 HIS A N 1
ATOM 669 C CA . HIS A 1 87 ? 4.805 -15.226 -9.717 1.00 93.31 87 HIS A CA 1
ATOM 670 C C . HIS A 1 87 ? 5.460 -13.857 -9.563 1.00 93.31 87 HIS A C 1
ATOM 672 O O . HIS A 1 87 ? 5.354 -13.208 -8.519 1.00 93.31 87 HIS A O 1
ATOM 678 N N . THR A 1 88 ? 6.118 -13.426 -10.631 1.00 93.75 88 THR A N 1
ATOM 679 C CA . THR A 1 88 ? 6.761 -12.119 -10.712 1.00 93.75 88 THR A CA 1
ATOM 680 C C . THR A 1 88 ? 5.986 -11.231 -11.676 1.00 93.75 88 THR A C 1
ATOM 682 O O . THR A 1 88 ? 5.693 -11.648 -12.797 1.00 93.75 88 THR A O 1
ATOM 685 N N . ILE A 1 89 ? 5.667 -10.011 -11.246 1.00 94.88 89 ILE A N 1
ATOM 686 C CA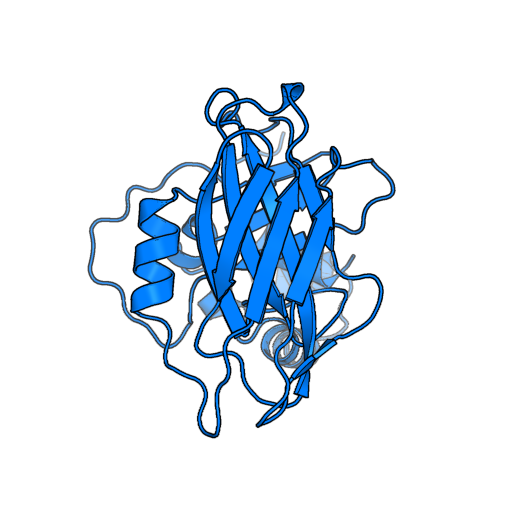 . ILE A 1 89 ? 5.167 -8.945 -12.121 1.00 94.88 89 ILE A CA 1
ATOM 687 C C . ILE A 1 89 ? 6.344 -8.044 -12.461 1.00 94.88 89 ILE A C 1
ATOM 689 O O . ILE A 1 89 ? 7.060 -7.615 -11.560 1.00 94.88 89 ILE A O 1
ATOM 693 N N . SER A 1 90 ? 6.518 -7.723 -13.736 1.00 95.88 90 SER A N 1
ATOM 694 C CA . SER A 1 90 ? 7.492 -6.724 -14.174 1.00 95.88 90 SER A CA 1
ATOM 695 C C . SER A 1 90 ? 6.776 -5.538 -14.797 1.00 95.88 90 SER A C 1
ATOM 697 O O . SER A 1 90 ? 5.605 -5.624 -15.171 1.00 95.88 90 SER A O 1
ATOM 699 N N . GLY A 1 91 ? 7.459 -4.413 -14.907 1.00 96.38 91 GLY A N 1
ATOM 700 C CA . GLY A 1 91 ? 6.855 -3.254 -15.525 1.00 96.38 91 GLY A CA 1
ATOM 701 C C . GLY A 1 91 ? 7.779 -2.066 -15.614 1.00 96.38 91 GLY A C 1
ATOM 702 O O . GLY A 1 91 ? 8.930 -2.106 -15.185 1.00 96.38 91 GLY A O 1
ATOM 703 N N . THR A 1 92 ? 7.225 -1.006 -16.173 1.00 97.75 92 THR A N 1
ATOM 704 C CA . THR A 1 92 ? 7.815 0.324 -16.203 1.00 97.75 92 THR A CA 1
ATOM 705 C C . THR A 1 92 ? 6.900 1.301 -15.511 1.00 97.75 92 THR A C 1
ATOM 707 O O . THR A 1 92 ? 5.675 1.167 -15.530 1.00 97.75 92 THR A O 1
ATOM 710 N N . LEU A 1 93 ? 7.511 2.306 -14.913 1.00 97.31 93 LEU A N 1
ATOM 711 C CA . LEU A 1 93 ? 6.817 3.486 -14.452 1.00 97.31 93 LEU A CA 1
ATOM 712 C C . LEU A 1 93 ? 7.458 4.724 -15.055 1.00 97.31 93 LEU A C 1
ATOM 714 O O . LEU A 1 93 ? 8.667 4.735 -15.296 1.00 97.31 93 LEU A O 1
ATOM 718 N N . ASP A 1 94 ? 6.642 5.747 -15.267 1.00 97.31 94 ASP A N 1
ATOM 719 C CA . ASP A 1 94 ? 7.079 7.054 -15.744 1.00 97.31 94 ASP A CA 1
ATOM 720 C C . ASP A 1 94 ? 6.776 8.095 -14.669 1.00 97.31 94 ASP A C 1
ATOM 722 O O . ASP A 1 94 ? 5.611 8.356 -14.373 1.00 97.31 94 ASP A O 1
ATOM 726 N N . LEU A 1 95 ? 7.827 8.660 -14.071 1.00 95.69 95 LEU A N 1
ATOM 727 C CA . LEU A 1 95 ? 7.720 9.835 -13.209 1.00 95.69 95 LEU A CA 1
ATOM 728 C C . LEU A 1 95 ? 7.792 11.109 -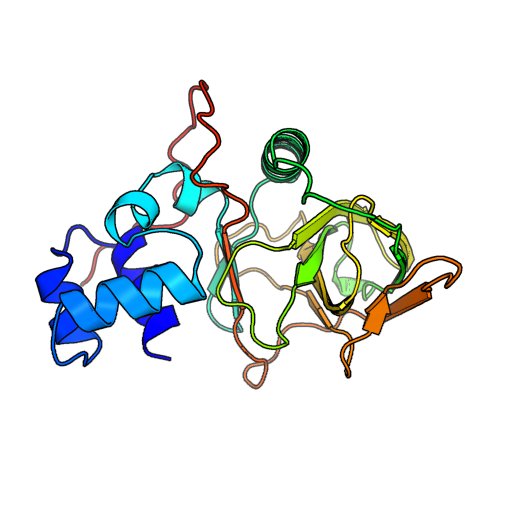14.057 1.00 95.69 95 LEU A C 1
ATOM 730 O O . LEU A 1 95 ? 8.665 11.195 -14.928 1.00 95.69 95 LEU A O 1
ATOM 734 N N . PRO A 1 96 ? 6.951 12.117 -13.780 1.00 93.88 96 PRO A N 1
ATOM 735 C CA . PRO A 1 96 ? 7.101 13.425 -14.400 1.00 93.88 96 PRO A CA 1
ATOM 736 C C . PRO A 1 96 ? 8.424 14.058 -13.952 1.00 93.88 96 PRO A C 1
ATOM 738 O O . PRO A 1 96 ? 8.875 13.843 -12.826 1.00 93.88 96 PRO A O 1
ATOM 741 N N . GLU A 1 97 ? 9.054 14.851 -14.823 1.00 90.00 97 GLU A N 1
ATOM 742 C CA . GLU A 1 97 ? 10.358 15.478 -14.537 1.00 90.00 97 GLU A CA 1
ATOM 743 C C . GLU A 1 97 ? 10.333 16.314 -13.249 1.00 90.00 97 GLU A C 1
ATOM 745 O O . GLU A 1 97 ? 11.297 16.335 -12.483 1.00 90.00 97 GLU A O 1
ATOM 750 N N . GLU A 1 98 ? 9.186 16.932 -12.972 1.00 88.56 98 GLU A N 1
ATOM 751 C CA . GLU A 1 98 ? 8.913 17.748 -11.792 1.00 88.56 98 GLU A CA 1
ATOM 752 C C . GLU A 1 98 ? 9.040 16.986 -10.466 1.00 88.56 98 GLU A C 1
ATOM 754 O O . GLU A 1 98 ? 9.294 17.595 -9.427 1.00 88.56 98 GLU A O 1
ATOM 759 N N . ALA A 1 99 ? 8.871 15.660 -10.488 1.00 89.12 99 ALA A N 1
ATOM 760 C CA . ALA A 1 99 ? 9.012 14.816 -9.306 1.00 89.12 99 ALA A CA 1
ATOM 761 C C . ALA A 1 99 ? 10.477 14.695 -8.850 1.00 89.12 99 ALA A C 1
ATOM 763 O O . ALA A 1 99 ? 10.745 14.327 -7.703 1.00 89.12 99 ALA A O 1
ATOM 764 N N . GLY A 1 100 ? 11.437 14.972 -9.742 1.00 91.19 100 GLY A N 1
ATOM 765 C CA . GLY A 1 100 ? 12.860 14.790 -9.479 1.00 91.19 100 GLY A CA 1
ATOM 766 C C . GLY A 1 100 ? 13.190 13.380 -8.974 1.00 91.19 100 GLY A C 1
ATOM 767 O O . GLY A 1 100 ? 12.560 12.391 -9.352 1.00 91.19 100 GLY A O 1
ATOM 768 N N . ALA A 1 101 ? 14.192 13.280 -8.096 1.00 92.19 101 ALA A N 1
ATOM 769 C CA . ALA A 1 101 ? 14.511 12.023 -7.429 1.00 92.19 101 ALA A CA 1
ATOM 770 C C . ALA A 1 101 ? 13.443 11.697 -6.375 1.00 92.19 101 ALA A C 1
ATOM 772 O O . ALA A 1 101 ? 13.349 12.372 -5.347 1.00 92.19 101 ALA A O 1
ATOM 773 N N . SER A 1 102 ? 12.684 10.631 -6.608 1.00 92.56 102 SER A N 1
ATOM 774 C CA . SER A 1 102 ? 11.578 10.205 -5.750 1.00 92.56 102 SER A CA 1
ATOM 775 C C . SER A 1 102 ? 11.836 8.842 -5.123 1.00 92.56 102 SER A C 1
ATOM 777 O O . SER A 1 102 ? 12.484 7.980 -5.718 1.00 92.56 102 SER A O 1
ATOM 779 N N . ASP A 1 103 ? 11.316 8.641 -3.916 1.00 93.25 103 ASP A N 1
ATOM 780 C CA . ASP A 1 103 ? 11.142 7.308 -3.351 1.00 93.25 103 ASP A CA 1
ATOM 781 C C . ASP A 1 103 ? 9.813 6.734 -3.828 1.00 93.25 103 ASP A C 1
ATOM 783 O O . ASP A 1 103 ? 8.770 7.376 -3.720 1.00 93.25 103 ASP A O 1
ATOM 787 N N . VAL A 1 104 ? 9.876 5.531 -4.385 1.00 95.38 104 VAL A N 1
ATOM 788 C CA . VAL A 1 104 ? 8.780 4.864 -5.073 1.00 95.38 104 VAL A CA 1
ATOM 789 C C . VAL A 1 104 ? 8.441 3.568 -4.358 1.00 95.38 104 VAL A C 1
ATOM 791 O O . VAL A 1 104 ? 9.315 2.750 -4.067 1.00 95.38 104 VAL A O 1
ATOM 794 N N . LEU A 1 105 ? 7.150 3.369 -4.128 1.00 96.88 105 LEU A N 1
ATOM 795 C CA . LEU A 1 105 ? 6.544 2.121 -3.698 1.00 96.88 105 LEU A CA 1
ATOM 796 C C . LEU A 1 105 ? 5.642 1.622 -4.827 1.00 96.88 105 LEU A C 1
ATOM 798 O O . LEU A 1 105 ? 4.674 2.291 -5.173 1.00 96.88 105 LEU A O 1
ATOM 802 N N . VAL A 1 106 ? 5.911 0.430 -5.358 1.00 97.50 106 VAL A N 1
ATOM 803 C CA . VAL A 1 106 ? 4.985 -0.260 -6.266 1.00 97.50 106 VAL A CA 1
ATOM 804 C C . VAL A 1 106 ? 4.422 -1.468 -5.540 1.00 97.50 106 VAL A C 1
ATOM 806 O O . VAL A 1 106 ? 5.159 -2.375 -5.162 1.00 97.50 106 VAL A O 1
ATOM 809 N N . ALA A 1 107 ? 3.114 -1.472 -5.318 1.00 96.56 107 ALA A N 1
ATOM 810 C CA . ALA A 1 107 ? 2.442 -2.408 -4.437 1.00 96.56 107 ALA A CA 1
ATOM 811 C C . ALA A 1 107 ? 1.282 -3.118 -5.141 1.00 96.56 107 ALA A C 1
ATOM 813 O O . ALA A 1 107 ? 0.543 -2.532 -5.931 1.00 96.56 107 ALA A O 1
ATOM 814 N N . VAL A 1 108 ? 1.131 -4.405 -4.840 1.00 95.81 108 VAL A N 1
ATOM 815 C CA . VAL A 1 108 ? 0.105 -5.283 -5.399 1.00 95.81 108 VAL A CA 1
ATOM 816 C C . VAL A 1 108 ? -0.968 -5.520 -4.349 1.00 95.81 108 VAL A C 1
ATOM 818 O O . VAL A 1 108 ? -0.669 -5.938 -3.232 1.00 95.81 108 VAL A O 1
ATOM 821 N N . PHE A 1 109 ? -2.223 -5.297 -4.718 1.00 94.38 109 PHE A N 1
ATOM 822 C CA . PHE A 1 109 ? -3.384 -5.426 -3.847 1.00 94.38 109 PHE A CA 1
ATOM 823 C C . PHE A 1 109 ? -4.410 -6.404 -4.428 1.00 94.38 109 PHE A C 1
ATOM 825 O O . PHE A 1 109 ? -4.508 -6.541 -5.649 1.00 94.38 109 PHE A O 1
ATOM 832 N N . PRO A 1 110 ? -5.209 -7.068 -3.576 1.00 91.38 110 PRO A N 1
ATOM 833 C CA . PRO A 1 110 ? -6.287 -7.935 -4.044 1.00 91.38 110 PRO A CA 1
ATOM 834 C C . PRO A 1 110 ? -7.525 -7.142 -4.502 1.00 91.38 110 PRO A C 1
ATOM 836 O O . PRO A 1 110 ? -8.389 -7.689 -5.181 1.00 91.38 110 PRO A O 1
ATOM 839 N N . GLU A 1 111 ? -7.623 -5.856 -4.144 1.00 89.38 111 GLU A N 1
ATOM 840 C CA . GLU A 1 111 ? -8.784 -4.992 -4.393 1.00 89.38 111 GLU A CA 1
ATOM 841 C C . GLU A 1 111 ? -8.347 -3.633 -4.957 1.00 89.38 111 GLU A C 1
ATOM 843 O O . GLU A 1 111 ? -7.263 -3.147 -4.639 1.00 89.38 111 GLU A O 1
ATOM 848 N N . ALA A 1 112 ? -9.218 -2.987 -5.740 1.00 85.56 112 ALA A N 1
ATOM 849 C CA . ALA A 1 112 ? -8.957 -1.666 -6.325 1.00 85.56 112 ALA A CA 1
ATOM 850 C C . ALA A 1 112 ? -8.974 -0.514 -5.308 1.00 85.56 112 ALA A C 1
ATOM 852 O O . ALA A 1 112 ? -8.376 0.525 -5.560 1.00 85.56 112 ALA A O 1
ATOM 853 N N . VAL A 1 113 ? -9.642 -0.696 -4.163 1.00 87.94 113 VAL A N 1
ATOM 854 C CA . VAL A 1 113 ? -9.666 0.278 -3.061 1.00 87.94 113 VAL A CA 1
ATOM 855 C C . VAL A 1 113 ? -9.043 -0.374 -1.827 1.00 87.94 113 VAL A C 1
ATOM 857 O O . VAL A 1 113 ? -9.771 -0.891 -0.972 1.00 87.94 113 VAL A O 1
ATOM 860 N N . PRO A 1 114 ? -7.704 -0.392 -1.720 1.00 90.12 114 PRO A N 1
ATOM 861 C CA . PRO A 1 114 ? -7.023 -1.152 -0.688 1.00 90.12 114 PRO A CA 1
ATOM 862 C C . PRO A 1 114 ? -7.426 -0.741 0.724 1.00 90.12 114 PRO A C 1
ATOM 864 O O . PRO A 1 114 ? -7.360 0.430 1.104 1.00 90.12 114 PRO A O 1
ATOM 867 N N . GLN A 1 115 ? -7.813 -1.729 1.527 1.00 88.38 115 GLN A N 1
ATOM 868 C CA . GLN A 1 115 ? -8.061 -1.543 2.956 1.00 88.38 115 GLN A CA 1
ATOM 869 C C . GLN A 1 115 ? -6.985 -2.184 3.836 1.00 88.38 115 GLN A C 1
ATOM 871 O O . GLN A 1 115 ? -6.813 -1.745 4.973 1.00 88.38 115 GLN A O 1
ATOM 876 N N . GLY A 1 116 ? -6.243 -3.159 3.321 1.00 88.31 116 GLY A N 1
ATOM 877 C CA . GLY A 1 116 ? -5.213 -3.887 4.055 1.00 88.31 116 GLY A CA 1
ATOM 878 C C . GLY A 1 116 ? -3.818 -3.717 3.465 1.00 88.31 116 GLY A C 1
ATOM 879 O O . GLY A 1 116 ? -3.610 -2.983 2.498 1.00 88.31 116 GLY A O 1
ATOM 880 N N . SER A 1 117 ? -2.864 -4.414 4.076 1.00 90.19 117 SER A N 1
ATOM 881 C CA . SER A 1 117 ? -1.481 -4.481 3.600 1.00 90.19 117 SER A CA 1
ATOM 882 C C . SER A 1 117 ? -1.413 -5.046 2.173 1.00 90.19 117 SER A C 1
ATOM 884 O O . SER A 1 117 ? -2.175 -5.965 1.849 1.00 90.19 117 SER A O 1
ATOM 886 N N . PRO A 1 118 ? -0.510 -4.543 1.311 1.00 94.00 118 PRO A N 1
ATOM 887 C CA . PRO A 1 118 ? -0.298 -5.126 -0.008 1.00 94.00 118 PRO A CA 1
ATOM 888 C C . PRO A 1 118 ? 0.150 -6.579 0.091 1.00 94.00 118 PRO A C 1
ATOM 890 O O . PRO A 1 118 ? 0.860 -6.962 1.019 1.00 94.00 118 PRO A O 1
ATOM 893 N N . VAL A 1 119 ? -0.221 -7.384 -0.898 1.00 92.56 119 VAL A N 1
ATOM 894 C CA . VAL A 1 119 ? 0.135 -8.807 -0.966 1.00 92.56 119 VAL A CA 1
ATOM 895 C C . VAL A 1 119 ? 1.627 -8.982 -1.241 1.00 92.56 119 VAL A C 1
ATOM 897 O O . VAL A 1 119 ? 2.278 -9.827 -0.637 1.00 92.56 119 VAL A O 1
ATOM 900 N N . ALA A 1 120 ? 2.169 -8.128 -2.104 1.00 93.75 120 ALA A N 1
ATOM 901 C CA . ALA A 1 120 ? 3.587 -8.002 -2.399 1.00 93.75 120 ALA A CA 1
ATOM 902 C C . ALA A 1 120 ? 3.868 -6.563 -2.837 1.00 93.75 120 ALA A C 1
ATOM 904 O O . ALA A 1 120 ? 2.966 -5.869 -3.311 1.00 93.75 120 ALA A O 1
ATOM 905 N N . TYR A 1 121 ? 5.100 -6.101 -2.678 1.00 96.44 121 TYR A N 1
ATOM 906 C CA . TYR A 1 121 ? 5.500 -4.774 -3.129 1.00 96.44 121 TYR A CA 1
ATOM 907 C C . TYR A 1 121 ? 7.008 -4.708 -3.361 1.00 96.44 121 TYR A C 1
ATOM 909 O O . TYR A 1 121 ? 7.759 -5.527 -2.833 1.00 96.44 121 TYR A O 1
ATOM 917 N N . GLU A 1 122 ? 7.440 -3.722 -4.136 1.00 96.62 122 GLU A N 1
ATOM 918 C CA . GLU A 1 122 ? 8.839 -3.349 -4.328 1.00 96.62 122 GLU A CA 1
ATOM 919 C C . GLU A 1 122 ? 9.009 -1.865 -3.997 1.00 96.62 122 GLU A C 1
ATOM 921 O O . GLU A 1 122 ? 8.085 -1.066 -4.163 1.00 96.62 122 GLU A O 1
ATOM 926 N N . VAL A 1 123 ? 10.190 -1.505 -3.500 1.00 96.38 123 VAL A N 1
ATOM 927 C CA . VAL A 1 123 ? 10.510 -0.133 -3.101 1.00 96.38 123 VAL A CA 1
ATOM 928 C C . VAL A 1 123 ? 11.848 0.234 -3.697 1.00 96.38 123 VAL A C 1
ATOM 930 O O . VAL A 1 123 ? 12.775 -0.568 -3.639 1.00 96.38 123 VAL A O 1
ATOM 933 N N . PHE A 1 124 ? 11.981 1.426 -4.257 1.00 95.38 124 PHE A N 1
ATOM 934 C CA . PHE A 1 124 ? 13.235 1.907 -4.830 1.00 95.38 124 PHE A CA 1
ATOM 935 C C . PHE A 1 124 ? 13.206 3.419 -4.994 1.00 95.38 124 PHE A C 1
ATOM 937 O O . PHE A 1 124 ? 12.174 4.049 -4.808 1.00 95.38 124 PHE A O 1
ATOM 944 N N . SER A 1 125 ? 14.351 4.010 -5.321 1.00 93.94 125 SER A N 1
ATOM 945 C CA . SER A 1 125 ? 14.401 5.409 -5.731 1.00 93.94 125 SER A CA 1
ATOM 946 C C . SER A 1 125 ? 14.519 5.484 -7.249 1.00 93.94 125 SER A C 1
ATOM 948 O O . SER A 1 125 ? 15.254 4.692 -7.838 1.00 93.94 125 SER A O 1
ATOM 950 N N . ALA A 1 126 ? 13.822 6.429 -7.868 1.00 94.94 126 ALA A N 1
ATOM 951 C CA . ALA A 1 126 ? 13.833 6.625 -9.313 1.00 94.94 126 ALA A CA 1
ATOM 952 C C . ALA A 1 126 ? 13.732 8.110 -9.678 1.00 94.94 126 ALA A C 1
ATOM 954 O O . ALA A 1 126 ? 13.260 8.925 -8.885 1.00 94.94 126 ALA A O 1
ATOM 955 N N . THR A 1 127 ? 14.159 8.421 -10.900 1.00 95.06 127 THR A N 1
ATOM 956 C CA . THR A 1 127 ? 13.976 9.714 -11.565 1.00 95.06 127 THR A CA 1
ATOM 957 C C . THR A 1 127 ? 13.548 9.421 -13.001 1.00 95.06 127 THR A C 1
ATOM 959 O O . THR A 1 127 ? 14.204 8.623 -13.670 1.00 95.06 127 THR A O 1
ATOM 962 N N . GLY A 1 128 ? 12.467 10.040 -13.479 1.00 95.06 128 GLY A N 1
ATOM 963 C CA . GLY A 1 128 ? 11.930 9.773 -14.817 1.00 95.06 128 GLY A CA 1
ATOM 964 C C . GLY A 1 128 ? 11.433 8.331 -14.987 1.00 95.06 128 GLY A C 1
ATOM 965 O O . GLY A 1 128 ? 10.740 7.793 -14.120 1.00 95.06 128 GLY A O 1
ATOM 966 N N . ARG A 1 129 ? 11.777 7.698 -16.115 1.00 96.88 129 ARG A N 1
ATOM 967 C CA . ARG A 1 129 ? 11.388 6.313 -16.420 1.00 96.88 129 ARG A CA 1
ATOM 968 C C . ARG A 1 129 ? 12.230 5.305 -15.639 1.00 96.88 129 ARG A C 1
ATOM 970 O O . ARG A 1 129 ? 13.457 5.348 -15.695 1.00 96.88 129 ARG A O 1
ATOM 977 N N . ALA A 1 130 ? 11.576 4.341 -14.996 1.00 96.75 130 ALA A N 1
ATOM 978 C CA . ALA A 1 130 ? 12.239 3.243 -14.297 1.00 96.75 130 ALA A CA 1
ATOM 979 C C . ALA A 1 130 ? 11.550 1.898 -14.539 1.00 96.75 130 ALA A C 1
ATOM 981 O O . ALA A 1 130 ? 10.328 1.820 -14.663 1.00 96.75 130 ALA A O 1
ATOM 982 N N . GLU A 1 131 ? 12.342 0.828 -14.572 1.00 97.25 131 GLU A N 1
ATOM 983 C CA . GLU A 1 131 ? 11.839 -0.545 -14.575 1.00 97.25 131 GLU A CA 1
ATOM 984 C C . GLU A 1 131 ? 11.709 -1.076 -13.148 1.00 97.25 131 GLU A C 1
ATOM 986 O O . GLU A 1 131 ? 12.495 -0.735 -12.262 1.00 97.25 131 GLU A O 1
ATOM 991 N N . PHE A 1 132 ? 10.730 -1.948 -12.926 1.00 96.56 132 PHE A N 1
ATOM 992 C CA . PHE A 1 132 ? 10.536 -2.617 -11.647 1.00 96.56 132 PHE A CA 1
ATOM 993 C C . PHE A 1 132 ? 10.146 -4.082 -11.824 1.00 96.56 132 PHE A C 1
ATOM 995 O O . PHE A 1 132 ? 9.635 -4.509 -12.863 1.00 96.56 132 PHE A O 1
ATOM 1002 N N . SER A 1 133 ? 10.363 -4.857 -10.763 1.00 96.06 133 SER A N 1
ATOM 1003 C CA . SER A 1 133 ? 9.964 -6.256 -10.680 1.00 96.06 133 SER A CA 1
ATOM 1004 C C . SER A 1 133 ? 9.521 -6.586 -9.258 1.00 96.06 133 SER A C 1
ATOM 1006 O O . SER A 1 133 ? 10.281 -6.390 -8.316 1.00 96.06 133 SER A O 1
ATOM 1008 N N . ILE A 1 134 ? 8.307 -7.113 -9.108 1.00 95.44 134 ILE A N 1
ATOM 1009 C CA . ILE A 1 134 ? 7.716 -7.505 -7.826 1.00 95.44 134 ILE A CA 1
ATOM 1010 C C . ILE A 1 134 ? 7.589 -9.023 -7.810 1.00 95.44 134 ILE A C 1
ATOM 1012 O O . ILE A 1 134 ? 6.853 -9.595 -8.615 1.00 95.44 134 ILE A O 1
ATOM 1016 N N . ALA A 1 135 ? 8.318 -9.667 -6.903 1.00 92.62 135 ALA A N 1
ATOM 1017 C CA . ALA A 1 135 ? 8.250 -11.106 -6.677 1.00 92.62 135 ALA A CA 1
ATOM 1018 C C . ALA A 1 135 ? 7.138 -11.475 -5.678 1.00 92.62 135 ALA A C 1
ATOM 1020 O O . ALA A 1 135 ? 6.502 -10.608 -5.083 1.00 92.62 135 ALA A O 1
ATOM 1021 N N . ASP A 1 136 ? 6.935 -12.779 -5.487 1.00 92.19 136 ASP A N 1
ATOM 1022 C CA . ASP A 1 136 ? 6.038 -13.351 -4.475 1.00 92.19 136 ASP A CA 1
ATOM 1023 C C . ASP A 1 136 ? 4.555 -12.951 -4.615 1.00 92.19 136 ASP A C 1
ATOM 1025 O O . ASP A 1 136 ? 3.789 -12.993 -3.653 1.00 92.19 136 ASP A O 1
ATOM 1029 N N . VAL A 1 137 ? 4.112 -12.635 -5.838 1.00 93.81 137 VAL A N 1
ATOM 1030 C CA . VAL A 1 137 ? 2.711 -12.300 -6.121 1.00 93.81 137 VAL A CA 1
ATOM 1031 C C . VAL A 1 137 ? 1.886 -13.583 -6.278 1.00 93.81 137 VAL A C 1
ATOM 1033 O O . VAL A 1 137 ? 2.196 -14.392 -7.159 1.00 93.81 137 VAL A O 1
ATOM 1036 N N . PRO A 1 138 ? 0.836 -13.818 -5.470 1.00 93.25 138 PRO A N 1
ATOM 1037 C CA . PRO A 1 138 ? 0.031 -15.026 -5.593 1.00 93.25 138 PRO A CA 1
ATOM 1038 C C . PRO A 1 138 ? -0.800 -15.049 -6.883 1.00 93.25 138 PRO A C 1
ATOM 1040 O O . PRO A 1 138 ? -0.975 -14.057 -7.588 1.00 93.25 138 PRO A O 1
ATOM 1043 N N . THR A 1 139 ? -1.322 -16.229 -7.208 1.00 93.06 139 THR A N 1
ATOM 1044 C CA . THR A 1 139 ? -2.227 -16.412 -8.352 1.00 93.06 139 THR A CA 1
ATOM 1045 C C . THR A 1 139 ? -3.579 -15.752 -8.067 1.00 93.06 139 THR A C 1
ATOM 1047 O O . THR A 1 139 ? -4.127 -15.928 -6.983 1.00 93.06 139 THR A O 1
ATOM 1050 N N . GLY A 1 140 ? -4.145 -15.028 -9.036 1.00 92.25 140 GLY A N 1
ATOM 1051 C CA . GLY A 1 140 ? -5.453 -14.380 -8.890 1.00 92.25 140 GLY A CA 1
ATOM 1052 C C . GLY A 1 140 ? -5.555 -13.005 -9.557 1.00 92.25 140 GLY A C 1
ATOM 1053 O O . GLY A 1 140 ? -4.588 -12.548 -10.178 1.00 92.25 140 GLY A O 1
ATOM 1054 N N . PRO A 1 141 ? -6.729 -12.353 -9.470 1.00 94.19 141 PRO A N 1
ATOM 1055 C CA . PRO A 1 141 ? -6.899 -10.965 -9.878 1.00 94.19 141 PRO A CA 1
ATOM 1056 C C . PRO A 1 141 ? -6.205 -10.028 -8.882 1.00 94.19 141 PRO A C 1
ATOM 1058 O O . PRO A 1 141 ? -6.412 -10.145 -7.678 1.00 94.19 141 PRO A O 1
ATOM 1061 N N . HIS A 1 142 ? -5.403 -9.097 -9.389 1.00 95.50 142 HIS A N 1
ATOM 1062 C CA . HIS A 1 142 ? -4.658 -8.145 -8.571 1.00 95.50 142 HIS A CA 1
ATOM 1063 C C . HIS A 1 142 ? -4.647 -6.756 -9.197 1.00 95.50 142 HIS A C 1
ATOM 1065 O O . HIS A 1 142 ? -4.581 -6.618 -10.415 1.00 95.50 142 HIS A O 1
ATOM 1071 N N . VAL A 1 143 ? -4.657 -5.723 -8.367 1.00 95.69 143 VAL A N 1
ATOM 1072 C CA . VAL A 1 143 ? -4.456 -4.332 -8.783 1.00 95.69 143 VAL A CA 1
ATOM 1073 C C . VAL A 1 143 ? -3.049 -3.916 -8.387 1.00 95.69 143 VAL A C 1
ATOM 1075 O O . VAL A 1 143 ? -2.606 -4.213 -7.279 1.00 95.69 143 VAL A O 1
ATOM 1078 N N . VAL A 1 144 ? -2.337 -3.244 -9.289 1.00 96.88 144 VAL A N 1
ATOM 1079 C CA . VAL A 1 144 ? -1.018 -2.674 -8.994 1.00 96.88 144 VAL A CA 1
ATOM 1080 C C . VAL A 1 144 ? -1.182 -1.175 -8.826 1.00 96.88 144 VAL A C 1
ATOM 1082 O O . VAL A 1 144 ? -1.792 -0.527 -9.675 1.00 96.88 144 VAL A O 1
ATOM 1085 N N . ILE A 1 145 ? -0.650 -0.643 -7.731 1.00 96.19 145 ILE A N 1
ATOM 1086 C CA . ILE A 1 145 ? -0.650 0.783 -7.416 1.00 96.19 145 ILE A CA 1
ATOM 1087 C C . ILE A 1 145 ? 0.797 1.208 -7.180 1.00 96.19 145 ILE A C 1
ATOM 1089 O O . ILE A 1 145 ? 1.505 0.578 -6.394 1.00 96.19 145 ILE A O 1
ATOM 1093 N N . ALA A 1 146 ? 1.231 2.266 -7.857 1.00 96.56 146 ALA A N 1
ATOM 1094 C CA . ALA A 1 146 ? 2.518 2.908 -7.630 1.00 96.56 146 ALA A CA 1
ATOM 1095 C C . ALA A 1 146 ? 2.311 4.260 -6.953 1.00 96.56 146 ALA A C 1
ATOM 1097 O O . ALA A 1 146 ? 1.478 5.048 -7.392 1.00 96.56 146 ALA A O 1
ATOM 1098 N N . VAL A 1 147 ? 3.087 4.517 -5.907 1.00 94.88 147 VAL A N 1
ATOM 1099 C CA . VAL A 1 147 ? 3.138 5.783 -5.175 1.00 94.88 147 VAL A CA 1
ATOM 1100 C C . VAL A 1 147 ? 4.568 6.288 -5.226 1.00 94.88 147 VAL A C 1
ATOM 1102 O O . VAL A 1 147 ? 5.491 5.520 -4.950 1.00 94.88 147 VAL A O 1
ATOM 1105 N N . ALA A 1 148 ? 4.760 7.565 -5.534 1.00 93.38 148 ALA A N 1
ATOM 1106 C CA . ALA A 1 148 ? 6.064 8.203 -5.479 1.00 93.38 148 ALA A CA 1
ATOM 1107 C C . ALA A 1 148 ? 6.026 9.521 -4.713 1.00 93.38 148 ALA A C 1
ATOM 1109 O O . ALA A 1 148 ? 5.080 10.300 -4.828 1.00 93.38 148 ALA A O 1
ATOM 1110 N N . VAL A 1 149 ? 7.088 9.756 -3.946 1.00 90.00 149 VAL A N 1
ATOM 1111 C CA . VAL A 1 149 ? 7.261 10.954 -3.126 1.00 90.00 149 VAL A CA 1
ATOM 1112 C C . VAL A 1 149 ? 8.635 11.550 -3.410 1.00 90.00 149 VAL A C 1
ATOM 1114 O O . VAL A 1 149 ? 9.640 10.862 -3.183 1.00 90.00 149 VAL A O 1
ATOM 1117 N N . PRO A 1 150 ? 8.716 12.807 -3.878 1.00 89.38 150 PRO A N 1
ATOM 1118 C CA . PRO A 1 150 ? 9.978 13.502 -4.073 1.00 89.38 150 PRO A CA 1
ATOM 1119 C C . PRO A 1 150 ? 10.802 13.525 -2.789 1.00 89.38 150 PRO A C 1
ATOM 1121 O O . PRO A 1 150 ? 10.315 13.879 -1.713 1.00 89.38 150 PRO A O 1
ATOM 1124 N N . LYS A 1 151 ? 12.093 13.199 -2.888 1.00 85.81 151 LYS A N 1
ATOM 1125 C CA . LYS A 1 151 ? 13.003 13.233 -1.731 1.00 85.81 151 LYS A CA 1
ATOM 1126 C C . LYS A 1 151 ? 13.183 14.638 -1.164 1.00 85.81 151 LYS A C 1
ATOM 1128 O O . LYS A 1 151 ? 13.455 14.779 0.026 1.00 85.81 151 LYS A O 1
ATOM 1133 N N . SER A 1 152 ? 13.032 15.656 -2.009 1.00 74.50 152 SER A N 1
ATOM 1134 C CA . SER A 1 152 ? 13.083 17.069 -1.631 1.00 74.50 152 SER A CA 1
ATOM 1135 C C . SER A 1 152 ? 11.885 17.513 -0.791 1.00 74.50 152 SER A C 1
ATOM 1137 O O . SER A 1 152 ? 11.999 18.513 -0.092 1.00 74.50 152 SER A O 1
ATOM 1139 N N . ASP A 1 153 ? 10.766 16.783 -0.835 1.00 66.88 153 ASP A N 1
ATOM 1140 C CA . ASP A 1 153 ? 9.473 17.239 -0.314 1.00 66.88 153 ASP A CA 1
ATOM 1141 C C . ASP A 1 153 ? 8.878 16.286 0.733 1.00 66.88 153 ASP A C 1
ATOM 1143 O O . ASP A 1 153 ? 7.674 16.088 0.844 1.00 66.88 153 ASP A O 1
ATOM 1147 N N . ARG A 1 154 ? 9.734 15.689 1.571 1.00 61.72 154 ARG A N 1
ATOM 1148 C CA . ARG A 1 154 ? 9.301 14.835 2.696 1.00 61.72 154 ARG A CA 1
ATOM 1149 C C . ARG A 1 154 ? 8.612 15.596 3.841 1.00 61.72 154 ARG A C 1
ATOM 1151 O O . ARG A 1 154 ? 8.410 15.036 4.920 1.00 61.72 154 ARG A O 1
ATOM 1158 N N . THR A 1 155 ? 8.284 16.873 3.653 1.00 56.84 155 THR A N 1
ATOM 1159 C CA . THR A 1 155 ? 7.496 17.630 4.631 1.00 56.84 155 THR A CA 1
ATOM 1160 C C . THR A 1 155 ? 6.034 17.169 4.570 1.00 56.84 155 THR A C 1
ATOM 1162 O O . THR A 1 155 ? 5.590 16.660 3.548 1.00 56.84 155 THR A O 1
ATOM 1165 N N . ARG A 1 156 ? 5.285 17.264 5.682 1.00 52.53 156 ARG A N 1
ATOM 1166 C CA . ARG A 1 156 ? 3.969 16.610 5.918 1.00 52.53 156 ARG A CA 1
ATOM 1167 C C . ARG A 1 156 ? 2.820 16.985 4.943 1.00 52.53 156 ARG A C 1
ATOM 1169 O O . ARG A 1 156 ? 1.675 16.638 5.210 1.00 52.53 156 ARG A O 1
ATOM 1176 N N . SER A 1 157 ? 3.107 17.699 3.858 1.00 58.72 157 SER A N 1
ATOM 1177 C CA . SER A 1 157 ? 2.163 18.149 2.831 1.00 58.72 157 SER A CA 1
ATOM 1178 C C . SER A 1 157 ? 2.842 18.246 1.453 1.00 58.72 157 SER A C 1
ATOM 1180 O O . SER A 1 157 ? 2.578 19.179 0.697 1.00 58.72 157 SER A O 1
ATOM 1182 N N . GLY A 1 158 ? 3.776 17.336 1.167 1.00 66.81 158 GLY A N 1
ATOM 1183 C CA . GLY A 1 158 ? 4.531 17.338 -0.082 1.00 66.81 158 GLY A CA 1
ATOM 1184 C C . GLY A 1 158 ? 3.770 16.736 -1.259 1.00 66.81 158 GLY A C 1
ATOM 1185 O O . GLY A 1 158 ? 2.873 15.903 -1.066 1.00 66.81 158 GLY A O 1
ATOM 1186 N N . ARG A 1 159 ? 4.165 17.136 -2.474 1.00 81.81 159 ARG A N 1
ATOM 1187 C CA . ARG A 1 159 ? 3.631 16.597 -3.736 1.00 81.81 159 ARG A CA 1
ATOM 1188 C C . ARG A 1 159 ? 3.793 15.080 -3.752 1.00 81.81 159 ARG A C 1
ATOM 1190 O O . ARG A 1 159 ? 4.857 14.555 -3.427 1.00 81.81 159 ARG A O 1
ATOM 1197 N N . MET A 1 160 ? 2.750 14.364 -4.149 1.00 88.62 160 MET A N 1
ATOM 1198 C CA . MET A 1 160 ? 2.808 12.919 -4.347 1.00 88.62 160 MET A CA 1
ATOM 1199 C C . MET A 1 160 ? 2.300 12.569 -5.726 1.00 88.62 160 MET A C 1
ATOM 1201 O O . MET A 1 160 ? 1.412 13.231 -6.258 1.00 88.62 160 MET A O 1
ATOM 1205 N N . PHE A 1 161 ? 2.840 11.484 -6.263 1.00 92.69 161 PHE A N 1
ATOM 1206 C CA . PHE A 1 161 ? 2.434 10.967 -7.552 1.00 92.69 161 PHE A CA 1
ATOM 1207 C C . PHE A 1 161 ? 1.872 9.562 -7.393 1.00 92.69 161 PHE A C 1
ATOM 1209 O O . PHE A 1 161 ? 2.423 8.741 -6.653 1.00 92.69 161 PHE A O 1
ATOM 1216 N N . LEU A 1 162 ? 0.771 9.289 -8.079 1.00 93.94 162 LEU A N 1
ATOM 1217 C CA . LEU A 1 162 ? 0.025 8.045 -7.983 1.00 93.94 162 LEU A CA 1
ATOM 1218 C C . LEU A 1 162 ? -0.237 7.494 -9.384 1.00 93.94 162 LEU A C 1
ATOM 1220 O O . LEU A 1 162 ? -0.485 8.226 -10.336 1.00 93.94 162 LEU A O 1
ATOM 1224 N N . SER A 1 163 ? -0.195 6.174 -9.507 1.00 94.62 163 SER A N 1
ATOM 1225 C CA . SER A 1 163 ? -0.688 5.461 -10.680 1.00 94.62 163 SER A CA 1
ATOM 1226 C C . SER A 1 163 ? -1.312 4.149 -10.251 1.00 94.62 163 SER A C 1
ATOM 1228 O O . SER A 1 163 ? -0.890 3.543 -9.263 1.00 94.62 163 SER A O 1
ATOM 1230 N N . SER A 1 164 ? -2.296 3.671 -11.003 1.00 94.44 164 SER A N 1
ATOM 1231 C CA . SER A 1 164 ? -2.862 2.347 -10.776 1.00 94.44 164 SER A CA 1
ATOM 1232 C C . SER A 1 164 ? -3.304 1.679 -12.069 1.00 94.44 164 SER A C 1
ATOM 1234 O O . SER A 1 164 ? -3.655 2.322 -13.060 1.00 94.44 164 SER A O 1
ATOM 1236 N N . THR A 1 165 ? -3.313 0.351 -12.065 1.00 93.25 165 THR A N 1
ATOM 1237 C CA . THR A 1 165 ? -3.897 -0.423 -13.161 1.00 93.25 165 THR A CA 1
ATOM 1238 C C . THR A 1 165 ? -5.408 -0.206 -13.209 1.00 93.25 165 THR A C 1
ATOM 1240 O O . THR A 1 165 ? -6.095 -0.485 -12.229 1.00 93.25 165 THR A O 1
ATOM 1243 N N . ARG A 1 166 ? -5.942 0.196 -14.371 1.00 83.06 166 ARG A N 1
ATOM 1244 C CA . ARG A 1 166 ? -7.385 0.460 -14.560 1.00 83.06 166 ARG A CA 1
ATOM 1245 C C . ARG A 1 166 ? -8.286 -0.746 -14.267 1.00 83.06 166 ARG A C 1
ATOM 1247 O O . ARG A 1 166 ? -9.411 -0.576 -13.815 1.00 83.06 166 ARG A O 1
ATOM 1254 N N . HIS A 1 167 ? -7.798 -1.956 -14.546 1.00 87.19 167 HIS A N 1
ATOM 1255 C CA . HIS A 1 167 ? -8.513 -3.211 -14.313 1.00 87.19 167 HIS A CA 1
ATOM 1256 C C . HIS A 1 167 ? -7.608 -4.205 -13.578 1.00 87.19 167 HIS A C 1
ATOM 1258 O O . HIS A 1 167 ? -6.392 -4.175 -13.795 1.00 87.19 167 HIS A O 1
ATOM 1264 N N . PRO A 1 168 ? -8.173 -5.120 -12.766 1.00 91.12 168 PRO A N 1
ATOM 1265 C CA . PRO A 1 168 ? -7.393 -6.171 -12.133 1.00 91.12 168 PRO A CA 1
ATOM 1266 C C . PRO A 1 168 ? -6.648 -7.031 -13.162 1.00 91.12 168 PRO A C 1
ATOM 1268 O O . PRO A 1 168 ? -7.240 -7.592 -14.086 1.00 91.12 168 PRO A O 1
ATOM 1271 N N . LEU A 1 169 ? -5.343 -7.168 -12.969 1.00 92.50 169 LEU A N 1
ATOM 1272 C CA . LEU A 1 169 ? -4.472 -8.049 -13.729 1.00 92.50 169 LEU A CA 1
ATOM 1273 C C . LEU A 1 169 ? -4.658 -9.489 -13.262 1.00 92.50 169 LEU A C 1
ATOM 1275 O O . LEU A 1 169 ? -4.654 -9.775 -12.065 1.00 92.50 169 LEU A O 1
ATOM 1279 N N . ARG A 1 170 ? -4.774 -10.423 -14.206 1.00 92.69 170 ARG A N 1
ATOM 1280 C CA . ARG A 1 170 ? -4.810 -11.854 -13.888 1.00 92.69 170 ARG A CA 1
ATOM 1281 C C . ARG A 1 170 ? -3.391 -12.399 -13.817 1.00 92.69 170 ARG A C 1
ATOM 1283 O O . ARG A 1 170 ? -2.713 -12.495 -14.835 1.00 92.69 170 ARG A O 1
ATOM 1290 N N . ILE A 1 171 ? -2.969 -12.795 -12.622 1.00 92.56 171 ILE A N 1
ATOM 1291 C CA . ILE A 1 171 ? -1.668 -13.422 -12.384 1.00 92.56 171 ILE A CA 1
ATOM 1292 C C . ILE A 1 171 ? -1.850 -14.938 -12.337 1.00 92.56 171 ILE A C 1
ATOM 1294 O O . ILE A 1 171 ? -2.663 -15.433 -11.556 1.00 92.56 171 ILE A O 1
ATOM 1298 N N . ALA A 1 172 ? -1.123 -15.673 -13.182 1.00 90.44 172 ALA A N 1
ATOM 1299 C CA . ALA A 1 172 ? -1.160 -17.134 -13.248 1.00 90.44 172 ALA A CA 1
ATOM 1300 C C . ALA A 1 172 ? 0.138 -17.710 -13.834 1.00 90.44 172 ALA A C 1
ATOM 1302 O O . ALA A 1 172 ? 0.908 -17.015 -14.497 1.00 90.44 172 ALA A O 1
ATOM 1303 N N . ARG A 1 173 ? 0.362 -19.014 -13.623 1.00 88.06 173 ARG A N 1
ATOM 1304 C CA . ARG A 1 173 ? 1.554 -19.722 -14.112 1.00 88.06 173 ARG A CA 1
ATOM 1305 C C . ARG A 1 173 ? 1.672 -19.619 -15.634 1.00 88.06 173 ARG A C 1
ATOM 1307 O O . ARG A 1 173 ? 0.718 -19.903 -16.348 1.00 88.06 173 ARG A O 1
ATOM 1314 N N . GLY A 1 174 ? 2.867 -19.275 -16.113 1.00 80.88 174 GLY A N 1
ATOM 1315 C CA . GLY A 1 174 ? 3.178 -19.182 -17.543 1.00 80.88 174 GLY A CA 1
ATOM 1316 C C . GLY A 1 174 ? 2.778 -17.857 -18.198 1.00 80.88 174 GLY A C 1
ATOM 1317 O O . GLY A 1 174 ? 3.182 -17.614 -19.331 1.00 80.88 174 GLY A O 1
ATOM 1318 N N . LEU A 1 175 ? 2.055 -16.979 -17.494 1.00 85.19 175 LEU A N 1
ATOM 1319 C CA . LEU A 1 175 ? 1.785 -15.621 -17.959 1.00 85.19 175 LEU A CA 1
ATOM 1320 C C . LEU A 1 175 ? 2.919 -14.691 -17.525 1.00 85.19 175 LEU A C 1
ATOM 1322 O O . LEU A 1 175 ? 3.222 -14.578 -16.339 1.00 85.19 175 LEU A O 1
ATOM 1326 N N . ARG A 1 176 ? 3.540 -14.008 -18.492 1.00 84.12 176 ARG A N 1
ATOM 1327 C CA . ARG A 1 176 ? 4.435 -12.881 -18.212 1.00 84.12 176 ARG A CA 1
ATOM 1328 C C . ARG A 1 176 ? 3.601 -11.610 -18.168 1.00 84.12 176 ARG A C 1
ATOM 1330 O O . ARG A 1 176 ? 3.174 -11.117 -19.207 1.00 84.12 176 ARG A O 1
ATOM 1337 N N . THR A 1 177 ? 3.363 -11.103 -16.967 1.00 89.88 177 THR A N 1
ATOM 1338 C CA . THR A 1 177 ? 2.621 -9.856 -16.775 1.00 89.88 177 THR A CA 1
ATOM 1339 C C . THR A 1 177 ? 3.592 -8.684 -16.806 1.00 89.88 177 THR A C 1
ATOM 1341 O O . THR A 1 177 ? 4.471 -8.594 -15.948 1.00 89.88 177 THR A O 1
ATOM 1344 N N . TYR A 1 178 ? 3.419 -7.805 -17.795 1.00 93.81 178 TYR A N 1
ATOM 1345 C CA . TYR A 1 178 ? 4.145 -6.544 -17.911 1.00 93.81 178 TYR A CA 1
ATOM 1346 C C . TYR A 1 178 ? 3.173 -5.369 -17.779 1.00 93.81 178 TYR A C 1
ATOM 1348 O O . TYR A 1 178 ? 2.131 -5.364 -18.435 1.00 93.81 178 TYR A O 1
ATOM 1356 N N . VAL A 1 179 ? 3.496 -4.395 -16.929 1.00 95.38 179 VAL A N 1
ATOM 1357 C CA . VAL A 1 179 ? 2.618 -3.256 -16.617 1.00 95.38 179 VAL A CA 1
ATOM 1358 C C . VAL A 1 179 ? 3.341 -1.948 -16.891 1.00 95.38 179 VAL A C 1
ATOM 1360 O O . VAL A 1 179 ? 4.516 -1.814 -16.572 1.00 95.38 179 VAL A O 1
ATOM 1363 N N . HIS A 1 180 ? 2.628 -0.974 -17.446 1.00 96.44 180 HIS A N 1
ATOM 1364 C CA . HIS A 1 180 ? 3.098 0.402 -17.558 1.00 96.44 180 HIS A CA 1
ATOM 1365 C C . HIS A 1 180 ? 2.276 1.296 -16.626 1.00 96.44 180 HIS A C 1
ATOM 1367 O O . HIS A 1 180 ? 1.046 1.237 -16.648 1.00 96.44 180 HIS A O 1
ATOM 1373 N N . LEU A 1 181 ? 2.957 2.062 -15.774 1.00 96.62 181 LEU A N 1
ATOM 1374 C CA . LEU A 1 181 ? 2.363 2.926 -14.754 1.00 96.62 181 LEU A CA 1
ATOM 1375 C C . LEU A 1 181 ? 2.830 4.376 -14.969 1.00 96.62 181 LEU A C 1
ATOM 1377 O O . LEU A 1 181 ? 3.890 4.749 -14.465 1.00 96.62 181 LEU A O 1
ATOM 1381 N N . PRO A 1 182 ? 2.082 5.203 -15.719 1.00 96.44 182 PRO A N 1
ATOM 1382 C CA . PRO A 1 182 ? 2.341 6.638 -15.768 1.00 96.44 182 PRO A CA 1
ATOM 1383 C C . PRO A 1 182 ? 1.893 7.258 -14.442 1.00 96.44 182 PRO A C 1
ATOM 1385 O O . PRO A 1 182 ? 0.721 7.143 -14.079 1.00 96.44 182 PRO A O 1
ATOM 1388 N N . LEU A 1 183 ? 2.828 7.829 -13.684 1.00 95.06 183 LEU A N 1
ATOM 1389 C CA . LEU A 1 183 ? 2.525 8.478 -12.413 1.00 95.06 183 LEU A CA 1
ATOM 1390 C C . LEU A 1 183 ? 2.120 9.927 -12.662 1.00 95.06 183 LEU A C 1
ATOM 1392 O O . LEU A 1 183 ? 2.815 10.669 -13.350 1.00 95.06 183 LEU A O 1
ATOM 1396 N N . GLU A 1 184 ? 1.006 10.322 -12.062 1.00 93.94 184 GLU A N 1
ATOM 1397 C CA . GLU A 1 184 ? 0.460 11.674 -12.143 1.00 93.94 184 GLU A CA 1
ATOM 1398 C C . GLU A 1 184 ? 0.342 12.253 -10.736 1.00 93.94 184 GLU A C 1
ATOM 1400 O O . GLU A 1 184 ? 0.252 11.510 -9.757 1.00 93.94 184 GLU A O 1
ATOM 1405 N N . GLU A 1 185 ? 0.400 13.578 -10.618 1.00 92.19 185 GLU A N 1
ATOM 1406 C CA . GLU A 1 185 ? 0.246 14.240 -9.324 1.00 92.19 185 GLU A CA 1
ATOM 1407 C C . GLU A 1 185 ? -1.161 14.011 -8.774 1.00 92.19 185 GLU A C 1
ATOM 1409 O O . GLU A 1 185 ? -2.147 14.177 -9.495 1.00 92.19 185 GLU A O 1
ATOM 1414 N N . VAL A 1 186 ? -1.237 13.647 -7.494 1.00 90.69 186 VAL A N 1
ATOM 1415 C CA . VAL A 1 186 ? -2.494 13.323 -6.814 1.00 90.69 186 VAL A CA 1
ATOM 1416 C C . VAL A 1 186 ? -3.444 14.518 -6.855 1.00 90.69 186 VAL A C 1
ATOM 1418 O O . VAL A 1 186 ? -3.125 15.599 -6.361 1.00 90.69 186 VAL A O 1
ATOM 1421 N N . GLN A 1 187 ? -4.633 14.299 -7.406 1.00 87.25 187 GLN A N 1
ATOM 1422 C CA . GLN A 1 187 ? -5.704 15.285 -7.506 1.00 87.25 187 GLN A CA 1
ATOM 1423 C C . GLN A 1 187 ? -6.722 15.118 -6.370 1.00 87.25 187 GLN A C 1
ATOM 1425 O O . GLN A 1 187 ? -6.834 14.063 -5.745 1.00 87.25 187 GLN A O 1
ATOM 1430 N N . GLU A 1 188 ? -7.541 16.143 -6.132 1.00 84.62 188 GLU A N 1
ATOM 1431 C CA . GLU A 1 188 ? -8.616 16.103 -5.126 1.00 84.62 188 GLU A CA 1
ATOM 1432 C C . GLU A 1 188 ? -9.646 14.987 -5.389 1.00 84.62 188 GLU A C 1
ATOM 1434 O O . GLU A 1 188 ? -10.206 14.408 -4.458 1.00 84.62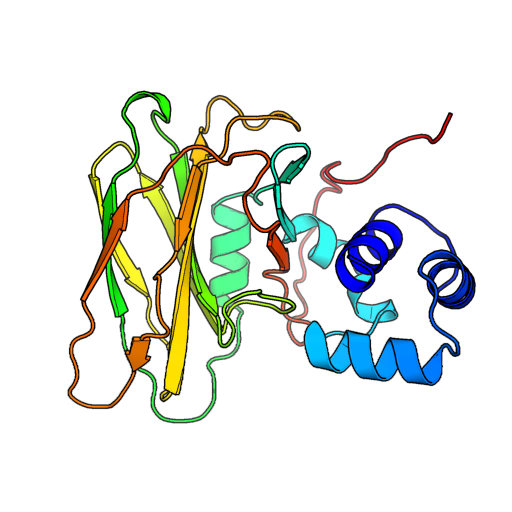 188 GLU A O 1
ATOM 1439 N N . THR A 1 189 ? -9.870 14.638 -6.658 1.00 84.69 189 THR A N 1
ATOM 1440 C CA . THR A 1 189 ? -10.810 13.584 -7.068 1.00 84.69 189 THR A CA 1
ATOM 1441 C C . THR A 1 189 ? -10.256 12.168 -6.933 1.00 84.69 189 THR A C 1
ATOM 1443 O O . THR A 1 189 ? -11.007 11.206 -7.122 1.00 84.69 189 THR A O 1
ATOM 1446 N N . ASP A 1 190 ? -8.963 12.014 -6.639 1.00 84.25 190 ASP A N 1
ATOM 1447 C CA . ASP A 1 190 ? -8.356 10.695 -6.522 1.00 84.25 190 ASP A CA 1
ATOM 1448 C C . ASP A 1 190 ? -8.855 9.955 -5.284 1.00 84.25 190 ASP A C 1
ATOM 1450 O O . ASP A 1 190 ? -9.134 10.517 -4.223 1.00 84.25 190 ASP A O 1
ATOM 1454 N N . THR A 1 191 ? -8.966 8.634 -5.413 1.00 81.31 191 THR A N 1
ATOM 1455 C CA . THR A 1 191 ? -9.387 7.802 -4.288 1.00 81.31 191 THR A CA 1
ATOM 1456 C C . THR A 1 191 ? -8.271 7.759 -3.244 1.00 81.31 191 THR A C 1
ATOM 1458 O O . THR A 1 191 ? -7.171 7.303 -3.561 1.00 81.31 191 THR A O 1
ATOM 1461 N N . PRO A 1 192 ? -8.532 8.159 -1.985 1.00 83.62 192 PRO A N 1
ATOM 1462 C CA . PRO A 1 192 ? -7.496 8.184 -0.968 1.00 83.62 192 PRO A CA 1
ATOM 1463 C C . PRO A 1 192 ? -7.037 6.767 -0.615 1.00 83.62 192 PRO A C 1
ATOM 1465 O O . PRO A 1 192 ? -7.849 5.863 -0.382 1.00 83.62 192 PRO A O 1
ATOM 1468 N N . LEU A 1 193 ? -5.724 6.595 -0.503 1.00 87.56 193 LEU A N 1
ATOM 1469 C CA . LEU A 1 193 ? -5.075 5.366 -0.065 1.00 87.56 193 LEU A CA 1
ATOM 1470 C C . LEU A 1 193 ? -4.618 5.532 1.388 1.00 87.56 193 LEU A C 1
ATOM 1472 O O . LEU A 1 193 ? -3.934 6.493 1.720 1.00 87.56 193 LEU A O 1
ATOM 1476 N N . ALA A 1 194 ? -4.976 4.590 2.260 1.00 89.12 194 ALA A N 1
ATOM 1477 C CA . ALA A 1 194 ? -4.410 4.492 3.608 1.00 89.12 194 ALA A CA 1
ATOM 1478 C C . ALA A 1 194 ? -4.216 3.026 3.982 1.00 89.12 194 ALA A C 1
ATOM 1480 O O . ALA A 1 194 ? -5.162 2.344 4.403 1.00 89.12 194 ALA A O 1
ATOM 1481 N N . VAL A 1 195 ? -2.990 2.543 3.820 1.00 91.56 195 VAL A N 1
ATOM 1482 C CA . VAL A 1 195 ? -2.605 1.149 4.063 1.00 91.56 195 VAL A CA 1
ATOM 1483 C C . VAL A 1 195 ? -1.347 1.091 4.908 1.00 91.56 195 VAL A C 1
ATOM 1485 O O . VAL A 1 195 ? -0.522 1.995 4.873 1.00 91.56 195 VAL A O 1
ATOM 1488 N N . THR A 1 196 ? -1.193 0.018 5.673 1.00 92.25 196 THR A N 1
ATOM 1489 C CA . THR A 1 196 ? 0.030 -0.229 6.435 1.00 92.25 196 THR A CA 1
ATOM 1490 C C . THR A 1 196 ? 0.855 -1.317 5.759 1.00 92.25 196 THR A C 1
ATOM 1492 O O . THR A 1 196 ? 0.316 -2.325 5.295 1.00 92.25 196 THR A O 1
ATOM 1495 N N . LEU A 1 197 ? 2.168 -1.111 5.695 1.00 92.00 197 LEU A N 1
ATOM 1496 C CA . LEU A 1 197 ? 3.120 -2.141 5.276 1.00 92.00 197 LEU A CA 1
ATOM 1497 C C . LEU A 1 197 ? 3.527 -3.053 6.441 1.00 92.00 197 LEU A C 1
ATOM 1499 O O . LEU A 1 197 ? 4.192 -4.060 6.212 1.00 92.00 197 LEU A O 1
ATOM 1503 N N . ALA A 1 198 ? 3.119 -2.725 7.671 1.00 87.56 198 ALA A N 1
ATOM 1504 C CA . ALA A 1 198 ? 3.324 -3.592 8.818 1.00 87.56 198 ALA A CA 1
ATOM 1505 C C . ALA A 1 198 ? 2.533 -4.897 8.653 1.00 87.56 198 ALA A C 1
ATOM 1507 O O . ALA A 1 198 ? 1.417 -4.913 8.126 1.00 87.56 198 ALA A O 1
ATOM 1508 N N . ASP A 1 199 ? 3.107 -5.987 9.149 1.00 80.75 199 ASP A N 1
ATOM 1509 C CA . ASP A 1 199 ? 2.437 -7.276 9.272 1.00 80.75 199 ASP A CA 1
ATOM 1510 C C . ASP A 1 199 ? 2.195 -7.553 10.764 1.00 80.75 199 ASP A C 1
ATOM 1512 O O . ASP A 1 199 ? 3.136 -7.432 11.556 1.00 80.75 199 ASP A O 1
ATOM 1516 N N . PRO A 1 200 ? 0.966 -7.909 11.186 1.00 69.38 200 PRO A N 1
ATOM 1517 C CA . PRO A 1 200 ? 0.670 -8.129 12.603 1.00 69.38 200 PRO A CA 1
ATOM 1518 C C . PRO A 1 200 ? 1.397 -9.349 13.183 1.00 69.38 200 PRO A C 1
ATOM 1520 O O . PRO A 1 200 ? 1.480 -9.481 14.402 1.00 69.38 200 PRO A O 1
ATOM 1523 N N . SER A 1 201 ? 1.900 -10.239 12.324 1.00 65.31 201 SER A N 1
ATOM 1524 C CA . SER A 1 201 ? 2.567 -11.492 12.692 1.00 65.31 201 SER A CA 1
ATOM 1525 C C . SER A 1 201 ? 4.070 -11.315 12.921 1.00 65.31 201 SER A C 1
ATOM 1527 O O . SER A 1 201 ? 4.721 -12.207 13.461 1.00 65.31 201 SER A O 1
ATOM 1529 N N . VAL A 1 202 ? 4.637 -10.183 12.495 1.00 63.78 202 VAL A N 1
ATOM 1530 C CA . VAL A 1 202 ? 6.073 -9.911 12.569 1.00 63.78 202 VAL A CA 1
ATOM 1531 C C . VAL A 1 202 ? 6.360 -9.083 13.818 1.00 63.78 202 VAL A C 1
ATOM 1533 O O . VAL A 1 202 ? 5.927 -7.935 13.926 1.00 63.78 202 VAL A O 1
ATOM 1536 N N . THR A 1 203 ? 7.135 -9.630 14.755 1.00 52.91 203 THR A N 1
ATOM 1537 C CA . THR A 1 203 ? 7.737 -8.858 15.852 1.00 52.91 203 THR A CA 1
ATOM 1538 C C . THR A 1 203 ? 9.078 -8.317 15.377 1.00 52.91 203 THR A C 1
ATOM 1540 O O . THR A 1 203 ? 9.995 -9.074 15.075 1.00 52.91 203 THR A O 1
ATOM 1543 N N . LEU A 1 204 ? 9.182 -6.997 15.280 1.00 50.88 204 LEU A N 1
ATOM 1544 C CA . LEU A 1 204 ? 10.409 -6.303 14.914 1.00 50.88 204 LEU A CA 1
ATOM 1545 C C . LEU A 1 204 ? 11.066 -5.798 16.200 1.00 50.88 204 LEU A C 1
ATOM 1547 O O . LEU A 1 204 ? 10.562 -4.855 16.807 1.00 50.88 204 LEU A O 1
ATOM 1551 N N . GLU A 1 205 ? 12.165 -6.418 16.632 1.00 39.72 205 GLU A N 1
ATOM 1552 C CA . GLU A 1 205 ? 12.992 -5.871 17.711 1.00 39.72 205 GLU A CA 1
ATOM 1553 C C . GLU A 1 205 ? 13.927 -4.800 17.136 1.00 39.72 205 GLU A C 1
ATOM 1555 O O . GLU A 1 205 ? 14.855 -5.081 16.381 1.00 39.72 205 GLU A O 1
ATOM 1560 N N . GLY A 1 206 ? 13.659 -3.540 17.467 1.00 43.41 206 GLY A N 1
ATOM 1561 C CA . GLY A 1 206 ? 14.479 -2.406 17.065 1.00 43.41 206 GLY A CA 1
ATOM 1562 C C . GLY A 1 206 ? 14.056 -1.153 17.817 1.00 43.41 206 GLY A C 1
ATOM 1563 O O . GLY A 1 206 ? 12.883 -0.979 18.140 1.00 43.41 206 GLY A O 1
ATOM 1564 N N . LYS A 1 207 ? 15.007 -0.271 18.138 1.00 36.12 207 LYS A N 1
ATOM 1565 C CA . LYS A 1 207 ? 14.687 1.063 18.660 1.00 36.12 207 LYS A CA 1
ATOM 1566 C C . LYS A 1 207 ? 14.100 1.884 17.519 1.00 36.12 207 LYS A C 1
ATOM 1568 O O . LYS A 1 207 ? 14.836 2.513 16.764 1.00 36.12 207 LYS A O 1
ATOM 1573 N N . PHE A 1 208 ? 12.784 1.838 17.386 1.00 43.25 208 PHE A N 1
ATOM 1574 C CA . PHE A 1 208 ? 12.062 2.682 16.455 1.00 43.25 208 PHE A CA 1
ATOM 1575 C C . PHE A 1 208 ? 11.900 4.068 17.078 1.00 43.25 208 PHE A C 1
ATOM 1577 O O . PHE A 1 208 ? 11.359 4.236 18.175 1.00 43.25 208 PHE A O 1
ATOM 1584 N N . SER A 1 209 ? 12.503 5.061 16.425 1.00 41.53 209 SER A N 1
ATOM 1585 C CA . SER A 1 209 ? 12.312 6.456 16.794 1.00 41.53 209 SER A CA 1
ATOM 1586 C C . SER A 1 209 ? 10.862 6.790 16.491 1.00 41.53 209 SER A C 1
ATOM 1588 O O . SER A 1 209 ? 10.438 6.585 15.358 1.00 41.53 209 SER A O 1
ATOM 1590 N N . ARG A 1 210 ? 10.125 7.311 17.482 1.00 38.44 210 ARG A N 1
ATOM 1591 C CA . ARG A 1 210 ? 8.782 7.882 17.306 1.00 38.44 210 ARG A CA 1
ATOM 1592 C C . ARG A 1 210 ? 8.873 9.062 16.338 1.00 38.44 210 ARG A C 1
ATOM 1594 O O . ARG A 1 210 ? 8.860 10.221 16.750 1.00 38.44 210 ARG A O 1
ATOM 1601 N N . SER A 1 211 ? 8.998 8.773 15.052 1.00 40.25 211 SER A N 1
ATOM 1602 C CA . SER A 1 211 ? 8.938 9.767 14.005 1.00 40.25 211 SER A CA 1
ATOM 1603 C C . SER A 1 211 ? 7.504 10.244 13.954 1.00 40.25 211 SER A C 1
ATOM 1605 O O . SER A 1 211 ? 6.543 9.493 13.793 1.00 40.25 211 SER A O 1
ATOM 1607 N N . ALA A 1 212 ? 7.381 11.534 14.213 1.00 42.62 212 ALA A N 1
ATOM 1608 C CA . ALA A 1 212 ? 6.148 12.258 14.351 1.00 42.62 212 ALA A CA 1
ATOM 1609 C C . ALA A 1 212 ? 5.400 12.311 13.005 1.00 42.62 212 ALA A C 1
ATOM 1611 O O . ALA A 1 212 ? 5.398 13.361 12.377 1.00 42.62 212 ALA A O 1
ATOM 1612 N N . CYS A 1 213 ? 4.770 11.232 12.526 1.00 42.00 213 CYS A N 1
ATOM 1613 C CA . CYS A 1 213 ? 3.780 11.358 11.438 1.00 42.00 213 CYS A CA 1
ATOM 1614 C C . CYS A 1 213 ? 2.399 11.733 12.026 1.00 42.00 213 CYS A C 1
ATOM 1616 O O . CYS A 1 213 ? 1.572 12.318 11.336 1.00 42.00 213 CYS A O 1
ATOM 1618 N N . ILE A 1 214 ? 2.152 11.499 13.329 1.00 45.00 214 ILE A N 1
ATOM 1619 C CA . ILE A 1 214 ? 0.776 11.469 13.846 1.00 45.00 214 ILE A CA 1
ATOM 1620 C C . ILE A 1 214 ? 0.605 12.060 15.262 1.00 45.00 214 ILE A C 1
ATOM 1622 O O . ILE A 1 214 ? 0.110 11.417 16.181 1.00 45.00 214 ILE A O 1
ATOM 1626 N N . ARG A 1 215 ? 1.008 13.315 15.474 1.00 32.38 215 ARG A N 1
ATOM 1627 C CA . ARG A 1 215 ? 0.461 14.118 16.583 1.00 32.38 215 ARG A CA 1
ATOM 1628 C C . ARG A 1 215 ? -0.029 15.438 16.022 1.00 32.38 215 ARG A C 1
ATOM 1630 O O . ARG A 1 215 ? 0.768 16.189 15.456 1.00 32.38 215 ARG A O 1
ATOM 1637 N N . GLN A 1 216 ? -1.317 15.702 16.196 1.00 41.31 216 GLN A N 1
ATOM 1638 C CA . GLN A 1 216 ? -1.864 17.044 16.129 1.00 41.31 216 GLN A CA 1
ATOM 1639 C C . GLN A 1 216 ? -2.576 17.307 17.452 1.00 41.31 216 GLN A C 1
ATOM 1641 O O . GLN A 1 216 ? -3.435 16.536 17.877 1.00 41.31 216 GLN A O 1
ATOM 1646 N N . THR A 1 217 ? -2.156 18.381 18.111 1.00 32.41 217 THR A N 1
ATOM 1647 C CA . THR A 1 217 ? -2.934 19.058 19.140 1.00 32.41 217 THR A CA 1
ATOM 1648 C C . THR A 1 217 ? -4.212 19.541 18.471 1.00 32.41 217 THR A C 1
ATOM 1650 O O . THR A 1 217 ? -4.153 20.340 17.539 1.00 32.41 217 THR A O 1
ATOM 1653 N N . VAL A 1 218 ? -5.347 19.003 18.905 1.00 30.62 218 VAL A N 1
ATOM 1654 C CA . VAL A 1 218 ? -6.661 19.563 18.593 1.00 30.62 218 VAL A CA 1
ATOM 1655 C C . VAL A 1 218 ? -6.747 20.899 19.332 1.00 30.62 218 VAL A C 1
ATOM 1657 O O . VAL A 1 218 ? -6.560 20.922 20.550 1.00 30.62 218 VAL A O 1
ATOM 1660 N N . ALA A 1 219 ? -6.961 21.986 18.596 1.00 29.78 219 ALA A N 1
ATOM 1661 C CA . ALA A 1 219 ? -7.493 23.239 19.122 1.00 29.78 219 ALA A CA 1
ATOM 1662 C C . ALA A 1 219 ? -8.918 23.395 18.590 1.00 29.78 219 ALA A C 1
ATOM 1664 O O . ALA A 1 219 ? -9.125 23.028 17.409 1.00 29.78 219 ALA A O 1
#

pLDDT: mean 85.17, std 15.08, range [29.78, 97.75]

InterPro domains:
  IPR009057 Homedomain-like superfamily [SSF46689] (1-50)
  IPR018060 AraC-like, DNA binding HTH domain [PF12833] (2-49)
  IPR018060 AraC-like, DNA binding HTH domain [PS01124] (1-50)

Foldseek 3Di:
DLLVQLLQCLAFHPDDLVVSCVVSPHPDSVVVQVVLCVQAVDGSVLSSPLLQVQQKAKDAQAWGAHHDLVSLVVLQVQDDQDPDDKDKAKEKEFDDQVLAWKKKKKFKDQDPQHRYAGNWIDIDIDHGMDMDMIIRHDFAWIKIKMKIHRPVANPGNGWIWIWIDPGTDGDDPPDHHYDYTYTDTHDNPDRIHIYGSHDSPDDDPDPDDSDPNHYDDDD

Secondary structure (DSSP, 8-state):
-HHHHHHHHHHH----HHHHHHHTT-S-HHHHHHHHHHHHSS-TTGGGSHHHHHTEEEE-SS-EE---HHHHHHHHHHSPPPSS-EEEEEEEEE--GGG-SEEEEEEEESSSS--S--SEEEEEEESSEEEEEEEEEESEEEEEEEEEEEGGG-STT---EEEE-SS-EEE-TT--EEEEEE-EEPPTTSPPEEEE---TT----S------SS-----